Protein AF-0000000086216381 (afdb_homodimer)

Solvent-accessible surface area (backbone atoms only — not comparable to full-atom values): 19921 Å² total; per-residue (Å²): 121,77,44,36,41,46,18,75,50,67,42,48,80,52,69,91,54,79,61,77,46,72,46,73,29,28,31,73,38,23,35,72,39,69,26,26,41,22,46,74,34,26,3,25,82,92,46,45,8,52,38,66,24,56,40,85,30,84,91,30,64,33,63,34,27,31,35,32,26,59,55,64,70,50,40,54,51,37,52,56,51,46,55,63,74,47,56,78,33,66,36,79,48,66,40,50,34,29,73,49,92,84,53,91,62,61,76,43,73,61,28,34,32,76,26,42,47,86,49,49,90,72,14,76,45,45,66,48,90,70,52,59,67,56,51,16,55,40,22,62,68,15,44,25,85,73,34,50,14,44,56,56,53,52,49,46,49,46,52,35,48,65,73,72,43,88,52,65,67,56,50,52,27,50,53,48,26,51,53,54,54,56,53,50,56,54,70,70,98,122,75,42,34,41,47,18,75,50,68,43,47,79,51,69,90,55,78,61,78,46,72,46,72,28,28,33,73,37,24,35,72,40,69,27,26,40,21,46,75,34,27,3,26,82,92,45,47,10,53,38,66,24,55,40,85,29,84,91,31,63,33,64,34,28,31,35,31,26,59,54,66,70,50,40,52,52,38,52,58,50,45,55,64,74,47,56,79,34,66,36,78,46,67,40,49,32,28,75,48,92,84,55,89,62,61,76,44,73,62,28,34,35,76,27,41,46,86,50,48,89,73,14,76,44,46,66,46,89,70,52,60,66,58,50,15,54,40,21,62,70,15,43,25,85,73,33,50,14,44,56,56,54,52,50,48,47,47,52,35,48,65,72,72,43,87,52,65,67,56,51,52,27,51,54,48,26,53,51,52,53,54,52,51,57,55,71,71,97

Nearest PDB structures (foldseek):
  6ky1-assembly1_A  TM=9.152E-01  e=3.692E-24  Homo sapiens
  6ky1-assembly2_B  TM=9.125E-01  e=3.533E-23  Homo sapiens
  6ky0-assembly2_B  TM=9.134E-01  e=4.082E-22  Homo sapiens
  6ky0-assembly3_C  TM=9.250E-01  e=1.087E-19  Homo sapiens
  6ky1-assembly3_C  TM=9.253E-01  e=1.232E-19  Homo sapiens

pLDDT: mean 95.31, std 8.11, range [32.53, 98.88]

Secondary structure (DSSP, 8-state):
--EEEEESSGGGT---S--SEEEEEEEEEEEEEEEEEESSSSS-SSS-EEEEEEEEEEEEEEEEEEEEE-SHHHHHHHHHHHHHHTTT--EEEEEEEBSSTT-SS-SEEEEEEEE--S-TTT-TTB-----HHHHHHHHHH-EETTEEHHHHHHHHHHHHHHTT---HHHHHHHHHHHHHHHHHHHHH-/--EEEEESSGGGT---S--SEEEEEEEEEEEEEEEEEESSSSS-SSS-EEEEEEEEEEEEEEEEEEEEE-SHHHHHHHHHHHHHHTTT--EEEEEEEBSSTT-SS-SEEEEEEEE--S-TTT-TTB-----HHHHHHHHHH-EETTEEHHHHHHHHHHHHHHTT---HHHHHHHHHHHHHHHHHHHHH-

InterPro domains:
  IPR006840 Glutathione-specific gamma-glutamylcyclotransferase [PF04752] (3-179)
  IPR006840 Glutathione-specific gamma-glutamylcyclotransferase [PTHR12192] (1-185)
  IPR013024 Gamma-glutamyl cyclotransferase-like [cd06661] (5-116)
  IPR036568 Gamma-glutamyl cyclotransferase-like superfamily [SSF110857] (1-90)

Organism: Solanum pennellii (NCBI:txid28526)

Foldseek 3Di:
DKAKAWDQFPCQPCLPADFDDKDKFKFAQKAKAQQFWACAAQANPVQTATTIFIDGHHPDIGIGMMTIHDDPVRVVVSVVVCCVVLVLFQDKDWTFTDHDPPDPHGPDGGHIYTGRDPPCVRRVRGRDDDDLLVNLVSQLPGGHPNGGSLVRLVVSCVSCVVVPHDRPNSVSSNVNNVVVVVVVVVVVD/DKAKAWDQFPCQPCLPADFDDKDKFKFAQKAKAQQFWACAAQANPVQTATTIFIDGHHPDIGIGMMTIHDDPVRVVVSVVVCCVVLVLFQDKDWTFTDHDPPDPHGPDGGHIYTGRDCPCVRRVRGRDDDDLLVNLVSQLPGGHPNGGSLVRLVVSCVSCVVVPHDRPSSVSSNVNNVVVVVVVVVVVD

Radius of gyration: 21.78 Å; Cα contacts (8 Å, |Δi|>4): 788; chains: 2; bounding box: 55×61×59 Å

Structure (mmCIF, N/CA/C/O backbone):
data_AF-0000000086216381-model_v1
#
loop_
_entity.id
_entity.type
_entity.pdbx_description
1 polymer 'Gamma-glutamylcyclotransferase 2-3 isoform X1'
#
loop_
_atom_site.group_PDB
_atom_site.id
_atom_site.type_symbol
_atom_site.label_atom_id
_atom_site.label_alt_id
_atom_site.label_comp_id
_atom_site.label_asym_id
_atom_site.label_entity_id
_atom_site.label_seq_id
_atom_site.pdbx_PDB_ins_code
_atom_site.Cartn_x
_atom_site.Cartn_y
_atom_site.Cartn_z
_atom_site.occupancy
_atom_site.B_iso_or_equiv
_atom_site.auth_seq_id
_atom_site.auth_comp_id
_atom_site.auth_asym_id
_atom_site.auth_atom_id
_atom_site.pdbx_PDB_model_num
ATOM 1 N N . MET A 1 1 ? -25.578 13.953 9.375 1 86.81 1 MET A N 1
ATOM 2 C CA . MET A 1 1 ? -24.703 14.516 8.344 1 86.81 1 MET A CA 1
ATOM 3 C C . MET A 1 1 ? -23.516 13.594 8.07 1 86.81 1 MET A C 1
ATOM 5 O O . MET A 1 1 ? -23.062 12.875 8.969 1 86.81 1 MET A O 1
ATOM 9 N N . VAL A 1 2 ? -23.078 13.445 6.836 1 96.06 2 VAL A N 1
ATOM 10 C CA . VAL A 1 2 ? -21.969 12.57 6.453 1 96.06 2 VAL A CA 1
ATOM 11 C C . VAL A 1 2 ? -20.641 13.258 6.762 1 96.06 2 VAL A C 1
ATOM 13 O O . VAL A 1 2 ? -20.484 14.453 6.512 1 96.06 2 VAL A O 1
ATOM 16 N N . MET A 1 3 ? -19.828 12.562 7.418 1 98.19 3 MET A N 1
ATOM 17 C CA . MET A 1 3 ? -18.5 13.086 7.719 1 98.19 3 MET A CA 1
ATOM 18 C C . MET A 1 3 ? -17.453 12.453 6.816 1 98.19 3 MET A C 1
ATOM 20 O O . MET A 1 3 ? -17.5 11.25 6.535 1 98.19 3 MET A O 1
ATOM 24 N N . TRP A 1 4 ? -16.562 13.242 6.328 1 98.69 4 TRP A N 1
ATOM 25 C CA . TRP A 1 4 ? -15.406 12.781 5.562 1 98.69 4 TRP A CA 1
ATOM 26 C C . TRP A 1 4 ? -14.102 13.203 6.234 1 98.69 4 TRP A C 1
ATOM 28 O O . TRP A 1 4 ? -13.992 14.32 6.73 1 98.69 4 TRP A O 1
ATOM 38 N N . VAL A 1 5 ? -13.164 12.305 6.305 1 98.75 5 VAL A N 1
ATOM 39 C CA . VAL A 1 5 ? -11.836 12.578 6.855 1 98.75 5 VAL A CA 1
ATOM 40 C C . VAL A 1 5 ? -10.773 12.336 5.793 1 98.75 5 VAL A C 1
ATOM 42 O O . VAL A 1 5 ? -10.75 11.273 5.16 1 98.75 5 VAL A O 1
ATOM 45 N N . PHE A 1 6 ? -9.938 13.297 5.578 1 98.81 6 PHE A N 1
ATOM 46 C CA . PHE A 1 6 ? -8.883 13.203 4.57 1 98.81 6 PHE A CA 1
ATOM 47 C C . PHE A 1 6 ? -7.551 12.836 5.215 1 98.81 6 PHE A C 1
ATOM 49 O O . PHE A 1 6 ? -7.113 13.484 6.164 1 98.81 6 PHE A O 1
ATOM 56 N N . GLY A 1 7 ? -6.914 11.805 4.719 1 98.44 7 GLY A N 1
ATOM 57 C CA . GLY A 1 7 ? -5.578 11.391 5.117 1 98.44 7 GLY A CA 1
ATOM 58 C C . GLY A 1 7 ? -4.531 11.641 4.047 1 98.44 7 GLY A C 1
ATOM 59 O O . GLY A 1 7 ? -4.727 11.281 2.885 1 98.44 7 GLY A O 1
ATOM 60 N N . TYR A 1 8 ? -3.418 12.289 4.453 1 98.69 8 TYR A N 1
ATOM 61 C CA . TYR A 1 8 ? -2.328 12.578 3.527 1 98.69 8 TYR A CA 1
ATOM 62 C C . TYR A 1 8 ? -1.02 11.969 4.016 1 98.69 8 TYR A C 1
ATOM 64 O O . TYR A 1 8 ? 0.01 12.078 3.346 1 98.69 8 TYR A O 1
ATOM 72 N N . GLY A 1 9 ? -0.99 11.359 5.145 1 97.69 9 GLY A N 1
ATOM 73 C CA . GLY A 1 9 ? 0.077 10.547 5.703 1 97.69 9 GLY A CA 1
ATOM 74 C C . GLY A 1 9 ? -0.336 9.109 5.949 1 97.69 9 GLY A C 1
ATOM 75 O O . GLY A 1 9 ? -0.838 8.438 5.043 1 97.69 9 GLY A O 1
ATOM 76 N N . SER A 1 10 ? -0.167 8.648 7.258 1 96.44 10 SER A N 1
ATOM 77 C CA . SER A 1 10 ? -0.427 7.242 7.531 1 96.44 10 SER A CA 1
ATOM 78 C C . SER A 1 10 ? -1.908 6.91 7.375 1 96.44 10 SER A C 1
ATOM 80 O O . SER A 1 10 ? -2.27 5.766 7.105 1 96.44 10 SER A O 1
ATOM 82 N N . LEU A 1 11 ? -2.766 7.891 7.52 1 97.44 11 LEU A N 1
ATOM 83 C CA . LEU A 1 11 ? -4.195 7.652 7.352 1 97.44 11 LEU A CA 1
ATOM 84 C C . LEU A 1 11 ? -4.496 7.105 5.961 1 97.44 11 LEU A C 1
ATOM 86 O O . LEU A 1 11 ? -5.57 6.547 5.727 1 97.44 11 LEU A O 1
ATOM 90 N N . ILE A 1 12 ? -3.609 7.266 5.027 1 97.38 12 ILE A N 1
ATOM 91 C CA . ILE A 1 12 ? -3.824 6.762 3.676 1 97.38 12 ILE A CA 1
ATOM 92 C C . ILE A 1 12 ? -3.967 5.238 3.711 1 97.38 12 ILE A C 1
ATOM 94 O O . ILE A 1 12 ? -4.793 4.672 2.994 1 97.38 12 ILE A O 1
ATOM 98 N N . TRP A 1 13 ? -3.225 4.559 4.578 1 93.94 13 TRP A N 1
ATOM 99 C CA . TRP A 1 13 ? -3.258 3.102 4.551 1 93.94 13 TRP A CA 1
ATOM 100 C C . TRP A 1 13 ? -3.707 2.539 5.895 1 93.94 13 TRP A C 1
ATOM 102 O O . TRP A 1 13 ? -3.961 1.34 6.02 1 93.94 13 TRP A O 1
ATOM 112 N N . LYS A 1 14 ? -3.762 3.422 6.852 1 92.94 14 LYS A N 1
ATOM 113 C CA . LYS A 1 14 ? -4.133 3.006 8.203 1 92.94 14 LYS A CA 1
ATOM 114 C C . LYS A 1 14 ? -5.113 3.99 8.828 1 92.94 14 LYS A C 1
ATOM 116 O O . LYS A 1 14 ? -4.75 4.734 9.742 1 92.94 14 LYS A O 1
ATOM 121 N N . PRO A 1 15 ? -6.348 3.896 8.469 1 94.75 15 PRO A N 1
ATOM 122 C CA . PRO A 1 15 ? -7.309 4.832 9.055 1 94.75 15 PRO A CA 1
ATOM 123 C C . PRO A 1 15 ? -7.531 4.594 10.547 1 94.75 15 PRO A C 1
ATOM 125 O O . PRO A 1 15 ? -7.473 5.535 11.336 1 94.75 15 PRO A O 1
ATOM 128 N N . GLY A 1 16 ? -7.723 3.275 10.953 1 93.38 16 GLY A N 1
ATOM 129 C CA . GLY A 1 16 ? -7.852 2.938 12.367 1 93.38 16 GLY A CA 1
ATOM 130 C C . GLY A 1 16 ? -9.258 3.135 12.906 1 93.38 16 GLY A C 1
ATOM 131 O O . GLY A 1 16 ? -9.477 3.061 14.109 1 93.38 16 GLY A O 1
ATOM 132 N N . PHE A 1 17 ? -10.227 3.58 12.102 1 96.38 17 PHE A N 1
ATOM 133 C CA . PHE A 1 17 ? -11.633 3.73 12.461 1 96.38 17 PHE A CA 1
ATOM 134 C C . PHE A 1 17 ? -12.531 3.137 11.383 1 96.38 17 PHE A C 1
ATOM 136 O O . PHE A 1 17 ? -12.102 2.939 10.242 1 96.38 17 PHE A O 1
ATOM 143 N N . ASN A 1 18 ? -13.75 2.844 11.797 1 95.12 18 ASN A N 1
ATOM 144 C CA . ASN A 1 18 ? -14.711 2.307 10.844 1 95.12 18 ASN A CA 1
ATOM 145 C C . ASN A 1 18 ? -15.164 3.371 9.844 1 95.12 18 ASN A C 1
ATOM 147 O O . ASN A 1 18 ? -15.375 4.527 10.219 1 95.12 18 ASN A O 1
ATOM 151 N N . TYR A 1 19 ? -15.312 2.98 8.617 1 96.69 19 TYR A N 1
ATOM 152 C CA . TYR A 1 19 ? -15.812 3.869 7.574 1 96.69 19 TYR A CA 1
ATOM 153 C C . TYR A 1 19 ? -16.703 3.115 6.594 1 96.69 19 TYR A C 1
ATOM 155 O O . TYR A 1 19 ? -16.656 1.885 6.52 1 96.69 19 TYR A O 1
ATOM 163 N N . ASP A 1 20 ? -17.484 3.865 5.891 1 96.38 20 ASP A N 1
ATOM 164 C CA . ASP A 1 20 ? -18.469 3.26 4.996 1 96.38 20 ASP A CA 1
ATOM 165 C C . ASP A 1 20 ? -17.938 3.199 3.562 1 96.38 20 ASP A C 1
ATOM 167 O O . ASP A 1 20 ? -18.359 2.342 2.781 1 96.38 20 ASP A O 1
ATOM 171 N N . ASP A 1 21 ? -17.156 4.16 3.223 1 94.75 21 ASP A N 1
ATOM 172 C CA . ASP A 1 21 ? -16.578 4.289 1.884 1 94.75 21 ASP A CA 1
ATOM 173 C C . ASP A 1 21 ? -15.273 5.07 1.913 1 94.75 21 ASP A C 1
ATOM 175 O O . ASP A 1 21 ? -14.914 5.656 2.938 1 94.75 21 ASP A O 1
ATOM 179 N N . ARG A 1 22 ? -14.539 4.973 0.896 1 95.19 22 ARG A N 1
ATOM 180 C CA . ARG A 1 22 ? -13.312 5.75 0.754 1 95.19 22 ARG A CA 1
ATOM 181 C C . ARG A 1 22 ? -13.148 6.262 -0.674 1 95.19 22 ARG A C 1
ATOM 183 O O . ARG A 1 22 ? -13.727 5.699 -1.607 1 95.19 22 ARG A O 1
ATOM 190 N N . LEU A 1 23 ? -12.492 7.305 -0.828 1 94.75 23 LEU A N 1
ATOM 191 C CA . LEU A 1 23 ? -12.305 7.961 -2.117 1 94.75 23 LEU A CA 1
ATOM 192 C C . LEU A 1 23 ? -10.891 8.516 -2.242 1 94.75 23 LEU A C 1
ATOM 194 O O . LEU A 1 23 ? -10.492 9.391 -1.475 1 94.75 23 LEU A O 1
ATOM 198 N N . PHE A 1 24 ? -10.102 7.891 -3.215 1 94.56 24 PHE A N 1
ATOM 199 C CA . PHE A 1 24 ? -8.781 8.445 -3.51 1 94.56 24 PHE A CA 1
ATOM 200 C C . PHE A 1 24 ? -8.906 9.742 -4.301 1 94.56 24 PHE A C 1
ATOM 202 O O . PHE A 1 24 ? -9.656 9.812 -5.273 1 94.56 24 PHE A O 1
ATOM 209 N N . GLY A 1 25 ? -8.273 10.773 -3.867 1 96.62 25 GLY A N 1
ATOM 210 C CA . GLY A 1 25 ? -8.336 12.094 -4.477 1 96.62 25 GLY A CA 1
ATOM 211 C C . GLY A 1 25 ? -7.281 13.039 -3.941 1 96.62 25 GLY A C 1
ATOM 212 O O . GLY A 1 25 ? -6.262 12.609 -3.395 1 96.62 25 GLY A O 1
ATOM 213 N N . PHE A 1 26 ? -7.5 14.352 -4.305 1 97.94 26 PHE A N 1
ATOM 214 C CA . PHE A 1 26 ? -6.504 15.328 -3.877 1 97.94 26 PHE A CA 1
ATOM 215 C C . PHE A 1 26 ? -7.176 16.625 -3.426 1 97.94 26 PHE A C 1
ATOM 217 O O . PHE A 1 26 ? -8.328 16.875 -3.762 1 97.94 26 PHE A O 1
ATOM 224 N N . ILE A 1 27 ? -6.512 17.344 -2.582 1 98.19 27 ILE A N 1
ATOM 225 C CA . ILE A 1 27 ? -6.918 18.688 -2.172 1 98.19 27 ILE A CA 1
ATOM 226 C C . ILE A 1 27 ? -6.027 19.719 -2.852 1 98.19 27 ILE A C 1
ATOM 228 O O . ILE A 1 27 ? -4.875 19.438 -3.182 1 98.19 27 ILE A O 1
ATOM 232 N N . LYS A 1 28 ? -6.539 20.891 -3.049 1 97 28 LYS A N 1
ATOM 233 C CA . LYS A 1 28 ? -5.816 21.938 -3.768 1 97 28 LYS A CA 1
ATOM 234 C C . LYS A 1 28 ? -5.223 22.953 -2.803 1 97 28 LYS A C 1
ATOM 236 O O . LYS A 1 28 ? -5.754 23.172 -1.71 1 97 28 LYS A O 1
ATOM 241 N N . GLY A 1 29 ? -4.117 23.531 -3.25 1 96.5 29 GLY A N 1
ATOM 242 C CA . GLY A 1 29 ? -3.539 24.656 -2.527 1 96.5 29 GLY A CA 1
ATOM 243 C C . GLY A 1 29 ? -2.67 24.234 -1.359 1 96.5 29 GLY A C 1
ATOM 244 O O . GLY A 1 29 ? -2.312 25.047 -0.513 1 96.5 29 GLY A O 1
ATOM 245 N N . TYR A 1 30 ? -2.371 22.922 -1.232 1 97.81 30 TYR A N 1
ATOM 246 C CA . TYR A 1 30 ? -1.512 22.406 -0.178 1 97.81 30 TYR A CA 1
ATOM 247 C C . TYR A 1 30 ? -0.433 21.5 -0.756 1 97.81 30 TYR A C 1
ATOM 249 O O . TYR A 1 30 ? -0.655 20.812 -1.763 1 97.81 30 TYR A O 1
ATOM 257 N N . ARG A 1 31 ? 0.663 21.484 -0.15 1 98.06 31 ARG A N 1
ATOM 258 C CA . ARG A 1 31 ? 1.664 20.469 -0.436 1 98.06 31 ARG A CA 1
ATOM 259 C C . ARG A 1 31 ? 2.043 19.703 0.829 1 98.06 31 ARG A C 1
ATOM 261 O O . ARG A 1 31 ? 2.049 20.266 1.924 1 98.06 31 ARG A O 1
ATOM 268 N N . ARG A 1 32 ? 2.34 18.453 0.672 1 98.69 32 ARG A N 1
ATOM 269 C CA . ARG A 1 32 ? 2.799 17.562 1.731 1 98.69 32 ARG A CA 1
ATOM 270 C C . ARG A 1 32 ? 4.285 17.766 2.006 1 98.69 32 ARG A C 1
ATOM 272 O O . ARG A 1 32 ? 5.102 17.75 1.081 1 98.69 32 ARG A O 1
ATOM 279 N N . VAL A 1 33 ? 4.633 17.984 3.295 1 98.81 33 VAL A N 1
ATOM 280 C CA . V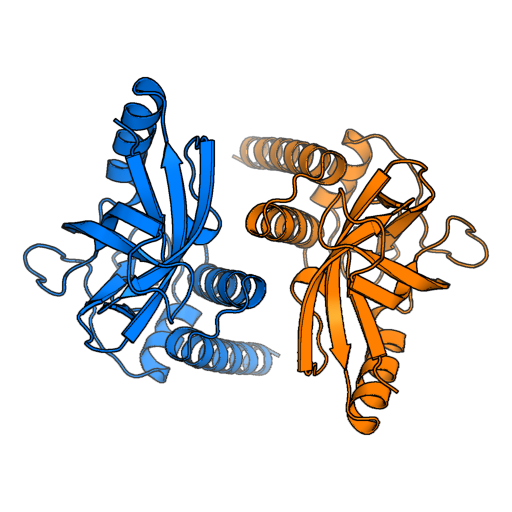AL A 1 33 ? 6.039 18.188 3.633 1 98.81 33 VAL A CA 1
ATOM 281 C C . VAL A 1 33 ? 6.379 17.438 4.918 1 98.81 33 VAL A C 1
ATOM 283 O O . VAL A 1 33 ? 5.559 17.359 5.836 1 98.81 33 VAL A O 1
ATOM 286 N N . PHE A 1 34 ? 7.582 16.891 5.016 1 98.88 34 PHE A N 1
ATOM 287 C CA . PHE A 1 34 ? 8.07 16.203 6.203 1 98.88 34 PHE A CA 1
ATOM 288 C C . PHE A 1 34 ? 8.609 17.203 7.227 1 98.88 34 PHE A C 1
ATOM 290 O O . PHE A 1 34 ? 9.719 17.047 7.734 1 98.88 34 PHE A O 1
ATOM 297 N N . TYR A 1 35 ? 7.797 18.125 7.617 1 98.81 35 TYR A N 1
ATOM 298 C CA . TYR A 1 35 ? 8.234 19.203 8.5 1 98.81 35 TYR A CA 1
ATOM 299 C C . TYR A 1 35 ? 7.719 18.984 9.922 1 98.81 35 TYR A C 1
ATOM 301 O O . TYR A 1 35 ? 8.07 19.719 10.836 1 98.81 35 TYR A O 1
ATOM 309 N N . GLN A 1 36 ? 6.875 17.984 10.109 1 98.69 36 GLN A N 1
ATOM 310 C CA . GLN A 1 36 ? 6.293 17.688 11.414 1 98.69 36 GLN A CA 1
ATOM 311 C C . GLN A 1 36 ? 7.16 16.719 12.203 1 98.69 36 GLN A C 1
ATOM 313 O O . GLN A 1 36 ? 7.496 15.641 11.703 1 98.69 36 GLN A O 1
ATOM 318 N N . GLY A 1 37 ? 7.527 17.125 13.375 1 98.56 37 GLY A N 1
ATOM 319 C CA . GLY A 1 37 ? 8.25 16.219 14.258 1 98.56 37 GLY A CA 1
ATOM 320 C C . GLY A 1 37 ? 7.359 15.156 14.883 1 98.56 37 GLY A C 1
ATOM 321 O O . GLY A 1 37 ? 6.188 15.406 15.164 1 98.56 37 GLY A O 1
ATOM 322 N N . SER A 1 38 ? 7.875 13.969 15.047 1 97.81 38 SER A N 1
ATOM 323 C CA . SER A 1 38 ? 7.223 12.875 15.758 1 97.81 38 SER A CA 1
ATOM 324 C C . SER A 1 38 ? 7.996 12.492 17.016 1 97.81 38 SER A C 1
ATOM 326 O O . SER A 1 38 ? 9.125 11.992 16.922 1 97.81 38 SER A O 1
ATOM 328 N N . THR A 1 39 ? 7.418 12.672 18.172 1 97.75 39 THR A N 1
ATOM 329 C CA . THR A 1 39 ? 8.117 12.43 19.422 1 97.75 39 THR A CA 1
ATOM 330 C C . THR A 1 39 ? 7.5 11.258 20.172 1 97.75 39 THR A C 1
ATOM 332 O O . THR A 1 39 ? 8.047 10.805 21.188 1 97.75 39 THR A O 1
ATOM 335 N N . ASP A 1 40 ? 6.414 10.758 19.656 1 95.38 40 ASP A N 1
ATOM 336 C CA . ASP A 1 40 ? 5.727 9.711 20.391 1 95.38 40 ASP A CA 1
ATOM 337 C C . ASP A 1 40 ? 5.375 8.531 19.484 1 95.38 40 ASP A C 1
ATOM 339 O O . ASP A 1 40 ? 4.73 7.574 19.922 1 95.38 40 ASP A O 1
ATOM 343 N N . HIS A 1 41 ? 5.781 8.523 18.188 1 94.75 41 HIS A N 1
ATOM 344 C CA . HIS A 1 41 ? 5.527 7.426 17.266 1 94.75 41 HIS A CA 1
ATOM 345 C C . HIS A 1 41 ? 6.801 7.004 16.547 1 94.75 41 HIS A C 1
ATOM 347 O O . HIS A 1 41 ? 7.371 5.953 16.844 1 94.75 41 HIS A O 1
ATOM 353 N N . ARG A 1 42 ? 7.266 7.91 15.734 1 97.44 42 ARG A N 1
ATOM 354 C CA . ARG A 1 42 ? 8.367 7.551 14.852 1 97.44 42 ARG A CA 1
ATOM 355 C C . ARG A 1 42 ? 9.68 8.156 15.352 1 97.44 42 ARG A C 1
ATOM 357 O O . ARG A 1 42 ? 10.688 8.125 14.641 1 97.44 42 ARG A O 1
ATOM 364 N N . GLY A 1 43 ? 9.648 8.711 16.5 1 98.12 43 GLY A N 1
ATOM 365 C CA . GLY A 1 43 ? 10.773 9.273 17.234 1 98.12 43 GLY A CA 1
ATOM 366 C C . GLY A 1 43 ? 10.508 9.43 18.719 1 98.12 43 GLY A C 1
ATOM 367 O O . GLY A 1 43 ? 9.555 8.852 19.234 1 98.12 43 GLY A O 1
ATOM 368 N N . THR A 1 44 ? 11.453 10.062 19.344 1 98.12 44 THR A N 1
ATOM 369 C CA . THR A 1 44 ? 11.367 10.375 20.766 1 98.12 44 THR A CA 1
ATOM 370 C C . THR A 1 44 ? 11.578 11.867 21 1 98.12 44 THR A C 1
ATOM 372 O O . THR A 1 44 ? 12 12.594 20.094 1 98.12 44 THR A O 1
ATOM 375 N N . PRO A 1 45 ? 11.164 1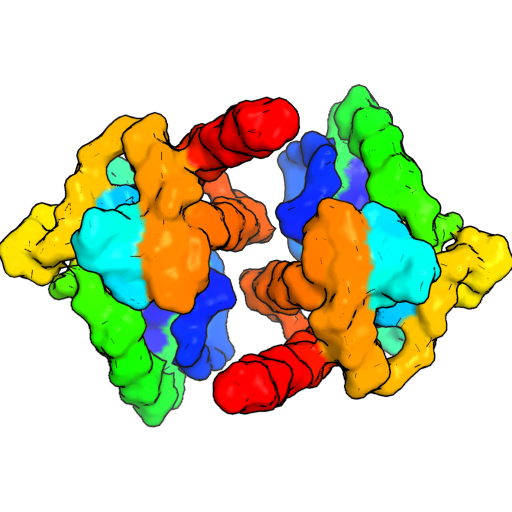2.289 22.25 1 97.19 45 PRO A N 1
ATOM 376 C CA . PRO A 1 45 ? 11.453 13.688 22.547 1 97.19 45 PRO A CA 1
ATOM 377 C C . PRO A 1 45 ? 12.938 14.031 22.375 1 97.19 45 PRO A C 1
ATOM 379 O O . PRO A 1 45 ? 13.273 15.117 21.906 1 97.19 45 PRO A O 1
ATOM 382 N N . GLU A 1 46 ? 13.852 13.125 22.656 1 97.69 46 GLU A N 1
ATOM 383 C CA . GLU A 1 46 ? 15.289 13.359 22.562 1 97.69 46 GLU A CA 1
ATOM 384 C C . GLU A 1 46 ? 15.773 13.32 21.125 1 97.69 46 GLU A C 1
ATOM 386 O O . GLU A 1 46 ? 16.734 14 20.766 1 97.69 46 GLU A O 1
ATOM 391 N N . PHE A 1 47 ? 15.109 12.539 20.344 1 98.31 47 PHE A N 1
ATOM 392 C CA . PHE A 1 47 ? 15.461 12.406 18.922 1 98.31 47 PHE A CA 1
ATOM 393 C C . PHE A 1 47 ? 14.203 12.227 18.078 1 98.31 47 PHE A C 1
ATOM 395 O O . PHE A 1 47 ? 13.906 11.117 17.641 1 98.31 47 PHE A O 1
ATOM 402 N N . PRO A 1 48 ? 13.578 13.312 17.797 1 98.62 48 PRO A N 1
ATOM 403 C CA . PRO A 1 48 ? 12.305 13.25 17.062 1 98.62 48 PRO A CA 1
ATOM 404 C C . PRO A 1 48 ? 12.461 12.695 15.648 1 98.62 48 PRO A C 1
ATOM 406 O O . PRO A 1 48 ? 13.484 12.93 15 1 98.62 48 PRO A O 1
ATOM 409 N N . GLY A 1 49 ? 11.555 11.906 15.242 1 98.75 49 GLY A N 1
ATOM 410 C CA . GLY A 1 49 ? 11.422 11.602 13.828 1 98.75 49 GLY A CA 1
ATOM 411 C C . GLY A 1 49 ? 10.75 12.711 13.039 1 98.75 49 GLY A C 1
ATOM 412 O O . GLY A 1 49 ? 10.508 13.797 13.57 1 98.75 49 GLY A O 1
ATOM 413 N N . ARG A 1 50 ? 10.508 12.422 11.805 1 98.81 50 ARG A N 1
ATOM 414 C CA . ARG A 1 50 ? 9.75 13.352 10.969 1 98.81 50 ARG A CA 1
ATOM 415 C C . ARG A 1 50 ? 8.594 12.641 10.273 1 98.81 50 ARG A C 1
ATOM 417 O O . ARG A 1 50 ? 8.766 11.547 9.727 1 98.81 50 ARG A O 1
ATOM 424 N N . THR A 1 51 ? 7.457 13.266 10.328 1 98.69 51 THR A N 1
ATOM 425 C CA . THR A 1 51 ? 6.27 12.867 9.578 1 98.69 51 THR A CA 1
ATOM 426 C C . THR A 1 51 ? 5.754 14.031 8.734 1 98.69 51 THR A C 1
ATOM 428 O O . THR A 1 51 ? 6.391 15.078 8.656 1 98.69 51 THR A O 1
ATOM 431 N N . VAL A 1 52 ? 4.609 13.812 8.117 1 98.81 52 VAL A N 1
ATOM 432 C CA . VAL A 1 52 ? 4.207 14.812 7.129 1 98.81 52 VAL A CA 1
ATOM 433 C C . VAL A 1 52 ? 3.148 15.734 7.727 1 98.81 52 VAL A C 1
ATOM 435 O O . VAL A 1 52 ? 2.426 15.344 8.648 1 98.81 52 VAL A O 1
ATOM 438 N N . THR A 1 53 ? 3.146 16.922 7.285 1 98.81 53 THR A N 1
ATOM 439 C CA . THR A 1 53 ? 2.086 17.922 7.445 1 98.81 53 THR A CA 1
ATOM 440 C C . THR A 1 53 ? 1.83 18.656 6.129 1 98.81 53 THR A C 1
ATOM 442 O O . THR A 1 53 ? 2.396 18.297 5.094 1 98.81 53 THR A O 1
ATOM 445 N N . LEU A 1 54 ? 0.899 19.594 6.152 1 98.69 54 LEU A N 1
ATOM 446 C CA . LEU A 1 54 ? 0.538 20.328 4.949 1 98.69 54 LEU A CA 1
ATOM 447 C C . LEU A 1 54 ? 0.989 21.781 5.051 1 98.69 54 LEU A C 1
ATOM 449 O O . LEU A 1 54 ? 0.893 22.406 6.117 1 98.69 54 LEU A O 1
ATOM 453 N N . GLU A 1 55 ? 1.474 22.281 4.027 1 97.75 55 GLU A N 1
ATOM 454 C CA . GLU A 1 55 ? 1.782 23.703 3.887 1 97.75 55 GLU A CA 1
ATOM 455 C C . GLU A 1 55 ? 1 24.328 2.734 1 97.75 55 GLU A C 1
ATOM 457 O O . GLU A 1 55 ? 0.902 23.734 1.655 1 97.75 55 GLU A O 1
ATOM 462 N N . PRO A 1 56 ? 0.451 25.547 3.018 1 97 56 PRO A N 1
ATOM 463 C CA . PRO A 1 56 ? -0.188 26.219 1.886 1 97 56 PRO A CA 1
ATOM 464 C C . PRO A 1 56 ? 0.757 26.422 0.703 1 97 56 PRO A C 1
ATOM 466 O O . PRO A 1 56 ? 1.901 26.844 0.886 1 97 56 PRO A O 1
ATOM 469 N N . ALA A 1 57 ? 0.334 26 -0.405 1 97.06 57 ALA A N 1
ATOM 470 C CA . ALA A 1 57 ? 1.104 26.125 -1.641 1 97.06 57 ALA A CA 1
ATOM 471 C C . ALA A 1 57 ? 0.183 26.25 -2.85 1 97.06 57 ALA A C 1
ATOM 473 O O . ALA A 1 57 ? -0.355 25.266 -3.346 1 97.06 57 ALA A O 1
ATOM 474 N N . GLU A 1 58 ? 0.133 27.469 -3.346 1 95.62 58 GLU A N 1
ATOM 475 C CA . GLU A 1 58 ? -0.751 27.75 -4.473 1 95.62 58 GLU A CA 1
ATOM 476 C C . GLU A 1 58 ? -0.366 26.922 -5.695 1 95.62 58 GLU A C 1
ATOM 478 O O . GLU A 1 58 ? 0.816 26.812 -6.027 1 95.62 58 GLU A O 1
ATOM 483 N N . GLY A 1 59 ? -1.341 26.328 -6.344 1 94.25 59 GLY A N 1
ATOM 484 C CA . GLY A 1 59 ? -1.109 25.578 -7.566 1 94.25 59 GLY A CA 1
ATOM 485 C C . GLY A 1 59 ? -0.714 24.125 -7.309 1 94.25 59 GLY A C 1
ATOM 486 O O . GLY A 1 59 ? -0.668 23.312 -8.234 1 94.25 59 GLY A O 1
ATOM 487 N N . GLU A 1 60 ? -0.454 23.828 -6.039 1 95.56 60 GLU A N 1
ATOM 488 C CA . GLU A 1 60 ? -0.065 22.453 -5.684 1 95.56 60 GLU A CA 1
ATOM 489 C C . GLU A 1 60 ? -1.272 21.641 -5.25 1 95.56 60 GLU A C 1
ATOM 491 O O . GLU A 1 60 ? -2.27 22.188 -4.777 1 95.56 60 GLU A O 1
ATOM 496 N N . ASN A 1 61 ? -1.184 20.359 -5.547 1 96.06 61 ASN A N 1
ATOM 497 C CA . ASN A 1 61 ? -2.178 19.391 -5.102 1 96.06 61 ASN A CA 1
ATOM 498 C C . ASN A 1 61 ? -1.565 18.344 -4.16 1 96.06 61 ASN A C 1
ATOM 500 O O . ASN A 1 61 ? -0.421 17.938 -4.352 1 96.06 61 ASN A O 1
ATOM 504 N N . CYS A 1 62 ? -2.303 18.016 -3.189 1 97.81 62 CYS A N 1
ATOM 505 C CA . CYS A 1 62 ? -1.886 16.938 -2.293 1 97.81 62 CYS A CA 1
ATOM 506 C C . CYS A 1 62 ? -2.842 15.75 -2.379 1 97.81 62 CYS A C 1
ATOM 508 O O . CYS A 1 62 ? -3.99 15.844 -1.943 1 97.81 62 CYS A O 1
ATOM 510 N N . TRP A 1 63 ? -2.324 14.648 -2.922 1 97.25 63 TRP A N 1
ATOM 511 C CA . TRP A 1 63 ? -3.111 13.43 -3.074 1 97.25 63 TRP A CA 1
ATOM 512 C C . TRP A 1 63 ? -3.178 12.664 -1.759 1 97.25 63 TRP A C 1
ATOM 514 O O . TRP A 1 63 ? -2.219 12.664 -0.983 1 97.25 63 TRP A O 1
ATOM 524 N N . GLY A 1 64 ? -4.293 12.039 -1.543 1 97.88 64 GLY A N 1
ATOM 525 C CA . GLY A 1 64 ? -4.531 11.242 -0.353 1 97.88 64 GLY A CA 1
ATOM 526 C C . GLY A 1 64 ? -5.828 10.453 -0.413 1 97.88 64 GLY A C 1
ATOM 527 O O . GLY A 1 64 ? -6.332 10.156 -1.499 1 97.88 64 GLY A O 1
ATOM 528 N N . MET A 1 65 ? -6.258 9.977 0.701 1 97.75 65 MET A N 1
ATOM 529 C CA . MET A 1 65 ? -7.457 9.148 0.814 1 97.75 65 MET A CA 1
ATOM 530 C C . MET A 1 65 ? -8.492 9.82 1.711 1 97.75 65 MET A C 1
ATOM 532 O O . MET A 1 65 ? -8.164 10.32 2.787 1 97.75 65 MET A O 1
ATOM 536 N N . ALA A 1 66 ? -9.727 9.938 1.233 1 98.38 66 ALA A N 1
ATOM 537 C CA . ALA A 1 66 ? -10.836 10.406 2.059 1 98.38 66 ALA A CA 1
ATOM 538 C C . ALA A 1 66 ? -11.719 9.25 2.502 1 98.38 66 ALA A C 1
ATOM 540 O O . ALA A 1 66 ? -12.008 8.344 1.714 1 98.38 66 ALA A O 1
ATOM 541 N N . TYR A 1 67 ? -12.164 9.25 3.74 1 98.12 67 TYR A N 1
ATOM 542 C CA . TYR A 1 67 ? -13 8.195 4.312 1 98.12 67 TYR A CA 1
ATOM 543 C C . TYR A 1 67 ? -14.375 8.742 4.688 1 98.12 67 TYR A C 1
ATOM 545 O O . TYR A 1 67 ? -14.477 9.766 5.355 1 98.12 67 TYR A O 1
ATOM 553 N N . LYS A 1 68 ? -15.367 8.055 4.312 1 98.56 68 LYS A N 1
ATOM 554 C CA . LYS A 1 68 ? -16.75 8.43 4.547 1 98.56 68 LYS A CA 1
ATOM 555 C C . LYS A 1 68 ? -17.312 7.742 5.789 1 98.56 68 LYS A C 1
ATOM 557 O O . LYS A 1 68 ? -17.219 6.52 5.922 1 98.56 68 LYS A O 1
ATOM 562 N N . ILE A 1 69 ? -17.781 8.5 6.727 1 98.38 69 ILE A N 1
ATOM 563 C CA . ILE A 1 69 ? -18.422 7.961 7.918 1 98.38 69 ILE A CA 1
ATOM 564 C C . ILE A 1 69 ? -19.859 8.5 8.016 1 98.38 69 ILE A C 1
ATOM 566 O O . ILE A 1 69 ? -20.062 9.703 8.172 1 98.38 69 ILE A O 1
ATOM 570 N N . THR A 1 70 ? -20.828 7.645 7.992 1 97.81 70 THR A N 1
ATOM 571 C CA . THR A 1 70 ? -22.219 8.07 7.879 1 97.81 70 THR A CA 1
ATOM 572 C C . THR A 1 70 ? -22.906 8 9.234 1 97.81 70 THR A C 1
ATOM 574 O O . THR A 1 70 ? -23.594 8.953 9.641 1 97.81 70 THR A O 1
ATOM 577 N N . LYS A 1 71 ? -22.766 6.816 9.945 1 97 71 LYS A N 1
ATOM 578 C CA . LYS A 1 71 ? -23.453 6.621 11.219 1 97 71 LYS A CA 1
ATOM 579 C C . LYS A 1 71 ? -22.906 7.562 12.289 1 97 71 LYS A C 1
ATOM 581 O O . LYS A 1 71 ? -21.688 7.68 12.453 1 97 71 LYS A O 1
ATOM 586 N N . GLU A 1 72 ? -23.719 8.188 13.008 1 97 72 GLU A N 1
ATOM 587 C CA . GLU A 1 72 ? -23.344 9.156 14.039 1 97 72 GLU A CA 1
ATOM 588 C C . GLU A 1 72 ? -22.453 8.508 15.102 1 97 72 GLU A C 1
ATOM 590 O O . GLU A 1 72 ? -21.484 9.109 15.555 1 97 72 GLU A O 1
ATOM 595 N N . GLU A 1 73 ? -22.828 7.383 15.492 1 97.25 73 GLU A N 1
ATOM 596 C CA . GLU A 1 73 ? -22.047 6.676 16.5 1 97.25 73 GLU A CA 1
ATOM 597 C C . GLU A 1 73 ? -20.609 6.426 16.031 1 97.25 73 GLU A C 1
ATOM 599 O O . GLU A 1 73 ? -19.656 6.586 16.781 1 97.25 73 GLU A O 1
ATOM 604 N N . ASP A 1 74 ? -20.5 6.035 14.781 1 97.62 74 ASP A N 1
ATOM 605 C CA . ASP A 1 74 ? -19.188 5.801 14.195 1 97.62 74 ASP A CA 1
ATOM 606 C C . ASP A 1 74 ? -18.406 7.105 14.07 1 97.62 74 ASP A C 1
ATOM 608 O O . ASP A 1 74 ? -17.172 7.113 14.211 1 97.62 74 ASP A O 1
ATOM 612 N N . GLN A 1 75 ? -19.094 8.164 13.758 1 97.81 75 GLN A N 1
ATOM 613 C CA . GLN A 1 75 ? -18.453 9.469 13.688 1 97.81 75 GLN A CA 1
ATOM 614 C C . GLN A 1 75 ? -17.828 9.852 15.023 1 97.81 75 GLN A C 1
ATOM 616 O O . GLN A 1 75 ? -16.688 10.297 15.078 1 97.81 75 GLN A O 1
ATOM 621 N N . GLU A 1 76 ? -18.578 9.664 16.047 1 97.81 76 GLU A N 1
ATOM 622 C CA . GLU A 1 76 ? -18.109 10 17.391 1 97.81 76 GLU A CA 1
ATOM 623 C C . GLU A 1 76 ? -16.891 9.164 17.766 1 97.81 76 GLU A C 1
ATOM 625 O O . GLU A 1 76 ? -15.922 9.688 18.328 1 97.81 76 GLU A O 1
ATOM 630 N N . VAL A 1 77 ? -16.969 7.918 17.469 1 97.88 77 VAL A N 1
ATOM 631 C CA . VAL A 1 77 ? -15.852 7.016 17.766 1 97.88 77 VAL A CA 1
ATOM 632 C C . VAL A 1 77 ? -14.617 7.445 16.969 1 97.88 77 VAL A C 1
ATOM 634 O O . VAL A 1 77 ? -13.516 7.52 17.516 1 97.88 77 VAL A O 1
ATOM 637 N N . ALA A 1 78 ? -14.852 7.715 15.68 1 97.81 78 ALA A N 1
ATOM 638 C CA . ALA A 1 78 ? -13.75 8.125 14.812 1 97.81 78 ALA A CA 1
ATOM 639 C C . ALA A 1 78 ? -13.117 9.422 15.297 1 97.81 78 ALA A C 1
ATOM 641 O O . ALA A 1 78 ? -11.891 9.539 15.359 1 97.81 78 ALA A O 1
ATOM 642 N N . LEU A 1 79 ? -13.953 10.391 15.672 1 97.5 79 LEU A N 1
ATOM 643 C CA . LEU A 1 79 ? -13.453 11.68 16.125 1 97.5 79 LEU A CA 1
ATOM 644 C C . LEU A 1 79 ? -12.656 11.531 17.422 1 97.5 79 LEU A C 1
ATOM 646 O O . LEU A 1 79 ? -11.602 12.148 17.578 1 97.5 79 LEU A O 1
ATOM 650 N N . THR A 1 80 ? -13.117 10.711 18.344 1 97.75 80 THR A N 1
ATOM 651 C CA . THR A 1 80 ? -12.422 10.461 19.609 1 97.75 80 THR A CA 1
ATOM 652 C C . THR A 1 80 ? -11.07 9.797 19.344 1 97.75 80 THR A C 1
ATOM 654 O O . THR A 1 80 ? -10.055 10.18 19.938 1 97.75 80 THR A O 1
ATOM 657 N N . TYR A 1 81 ? -11.086 8.852 18.484 1 97.75 81 TYR A N 1
ATOM 658 C CA . TYR A 1 81 ? -9.867 8.148 18.094 1 97.75 81 TYR A CA 1
ATOM 659 C C . TYR A 1 81 ? -8.859 9.102 17.484 1 97.75 81 TYR A C 1
ATOM 661 O O . TYR A 1 81 ? -7.68 9.094 17.844 1 97.75 81 TYR A O 1
ATOM 669 N N . LEU A 1 82 ? -9.375 9.984 16.547 1 97.44 82 LEU A N 1
ATOM 670 C CA . LEU A 1 82 ? -8.508 10.891 15.805 1 97.44 82 LEU A CA 1
ATOM 671 C C . LEU A 1 82 ? -7.945 11.977 16.719 1 97.44 82 LEU A C 1
ATOM 673 O O . LEU A 1 82 ? -6.832 12.461 16.5 1 97.44 82 LEU A O 1
ATOM 677 N N . GLU A 1 83 ? -8.672 12.359 17.781 1 95.19 83 GLU A N 1
ATOM 678 C CA . GLU A 1 83 ? -8.195 13.344 18.75 1 95.19 83 GLU A CA 1
ATOM 679 C C . GLU A 1 83 ? -6.945 12.852 19.469 1 95.19 83 GLU A C 1
ATOM 681 O O . GLU A 1 83 ? -6.062 13.648 19.812 1 95.19 83 GLU A O 1
ATOM 686 N N . VAL A 1 84 ? -6.91 11.555 19.719 1 94.5 84 VAL A N 1
ATOM 687 C CA . VAL A 1 84 ? -5.762 10.969 20.391 1 94.5 84 VAL A CA 1
ATOM 688 C C . VAL A 1 84 ? -4.637 10.711 19.391 1 94.5 84 VAL A C 1
ATOM 690 O O . VAL A 1 84 ? -3.492 11.102 19.625 1 94.5 84 VAL A O 1
ATOM 693 N N . ARG A 1 85 ? -4.973 10.148 18.266 1 93.19 85 ARG A N 1
ATOM 694 C CA . ARG A 1 85 ? -3.992 9.742 17.266 1 93.19 85 ARG A CA 1
ATOM 695 C C . ARG A 1 85 ? -3.291 10.953 16.656 1 93.19 85 ARG A C 1
ATOM 697 O O . ARG A 1 85 ? -2.072 10.945 16.484 1 93.19 85 ARG A O 1
ATOM 704 N N . GLU A 1 86 ? -4.098 11.938 16.281 1 93.19 86 GLU A N 1
ATOM 705 C CA . GLU A 1 86 ? -3.57 13.109 15.594 1 93.19 86 GLU A CA 1
ATOM 706 C C . GLU A 1 86 ? -3.285 14.25 16.562 1 93.19 86 GLU A C 1
ATOM 708 O O . GLU A 1 86 ? -3.207 15.414 16.172 1 93.19 86 GLU A O 1
ATOM 713 N N . LYS A 1 87 ? -3.057 14.023 17.844 1 93.44 87 LYS A N 1
ATOM 714 C CA . LYS A 1 87 ? -2.975 15.016 18.922 1 93.44 87 LYS A CA 1
ATOM 715 C C . LYS A 1 87 ? -1.818 15.984 18.672 1 93.44 87 LYS A C 1
ATOM 717 O O . LYS A 1 87 ? -1.829 17.109 19.188 1 93.44 87 LYS A O 1
ATOM 722 N N . GLN A 1 88 ? -0.798 15.633 17.938 1 94.44 88 GLN A N 1
ATOM 723 C CA . GLN A 1 88 ? 0.357 16.5 17.719 1 94.44 88 GLN A CA 1
ATOM 724 C C . GLN A 1 88 ? 0.12 17.438 16.547 1 94.44 88 GLN A C 1
ATOM 726 O O . GLN A 1 88 ? 0.98 18.266 16.219 1 94.44 88 GLN A O 1
ATOM 731 N N . TYR A 1 89 ? -1.027 17.391 15.93 1 96.69 89 TYR A N 1
ATOM 732 C CA . TYR A 1 89 ? -1.447 18.312 14.891 1 96.69 89 TYR A CA 1
ATOM 733 C C . TYR A 1 89 ? -2.443 19.328 15.438 1 96.69 89 TYR A C 1
ATOM 735 O O . TYR A 1 89 ? -3.561 18.984 15.812 1 96.69 89 TYR A O 1
ATOM 743 N N . ASP A 1 90 ? -2.121 20.609 15.352 1 97.12 90 ASP A N 1
ATOM 744 C CA . ASP A 1 90 ? -2.781 21.641 16.156 1 97.12 90 ASP A CA 1
ATOM 745 C C . ASP A 1 90 ? -3.969 22.234 15.406 1 97.12 90 ASP A C 1
ATOM 747 O O . ASP A 1 90 ? -4.754 23 15.977 1 97.12 90 ASP A O 1
ATOM 751 N N . GLN A 1 91 ? -4.113 21.938 14.117 1 97.44 91 GLN A N 1
ATOM 752 C CA . GLN A 1 91 ? -5.152 22.578 13.32 1 97.44 91 GLN A CA 1
ATOM 753 C C . GLN A 1 91 ? -6.059 21.547 12.656 1 97.44 91 GLN A C 1
ATOM 755 O O . GLN A 1 91 ? -5.586 20.516 12.172 1 97.44 91 GLN A O 1
ATOM 760 N N . LYS A 1 92 ? -7.367 21.859 12.648 1 97.06 92 LYS A N 1
ATOM 761 C CA . LYS A 1 92 ? -8.359 21.188 11.812 1 97.06 92 LYS A CA 1
ATOM 762 C C . LYS A 1 92 ? -8.852 22.109 10.703 1 97.06 92 LYS A C 1
ATOM 764 O O . LYS A 1 92 ? -9.023 23.312 10.914 1 97.06 92 LYS A O 1
ATOM 769 N N . ALA A 1 93 ? -8.938 21.609 9.594 1 97.44 93 ALA A N 1
ATOM 770 C CA . ALA A 1 93 ? -9.508 22.344 8.469 1 97.44 93 ALA A CA 1
ATOM 771 C C . ALA A 1 93 ? -10.523 21.5 7.715 1 97.44 93 ALA A C 1
ATOM 773 O O . ALA A 1 93 ? -10.555 20.281 7.867 1 97.44 93 ALA A O 1
ATOM 774 N N . TYR A 1 94 ? -11.414 22.156 7.016 1 98.25 94 TYR A N 1
ATOM 775 C CA . TYR A 1 94 ? -12.383 21.5 6.133 1 98.25 94 TYR A CA 1
ATOM 776 C C . TYR A 1 94 ? -12.156 21.906 4.684 1 98.25 94 TYR A C 1
ATOM 778 O O . TYR A 1 94 ? -12.273 23.094 4.336 1 98.25 94 TYR A O 1
ATOM 786 N N . VAL A 1 95 ? -11.82 20.938 3.834 1 98.12 95 VAL A N 1
ATOM 787 C CA . VAL A 1 95 ? -11.344 21.234 2.486 1 98.12 95 VAL A CA 1
ATOM 788 C C . VAL A 1 95 ? -12.234 20.531 1.463 1 98.12 95 VAL A C 1
ATOM 790 O O . VAL A 1 95 ? -13.078 19.703 1.828 1 98.12 95 VAL A O 1
ATOM 793 N N . ASP A 1 96 ? -12.023 20.938 0.188 1 98.38 96 ASP A N 1
ATOM 794 C CA . ASP A 1 96 ? -12.672 20.266 -0.936 1 98.38 96 ASP A CA 1
ATOM 795 C C . ASP A 1 96 ? -11.789 19.172 -1.511 1 98.38 96 ASP A C 1
ATOM 797 O O . ASP A 1 96 ? -10.586 19.359 -1.702 1 98.38 96 ASP A O 1
ATOM 801 N N . LEU A 1 97 ? -12.375 18.016 -1.749 1 98.62 97 LEU A N 1
ATOM 802 C CA . LEU A 1 97 ? -11.68 16.891 -2.367 1 98.62 97 LEU A CA 1
ATOM 803 C C . LEU A 1 97 ? -12.039 16.781 -3.846 1 98.62 97 LEU A C 1
ATOM 805 O O . LEU A 1 97 ? -13.211 16.828 -4.211 1 98.62 97 LEU A O 1
ATOM 809 N N . PHE A 1 98 ? -10.984 16.672 -4.633 1 98.12 98 PHE A N 1
ATOM 810 C CA . PHE A 1 98 ? -11.141 16.469 -6.066 1 98.12 98 PHE A CA 1
ATOM 811 C C . PHE A 1 98 ? -10.625 15.094 -6.473 1 98.12 98 PHE A C 1
ATOM 813 O O . PHE A 1 98 ? -9.758 14.523 -5.801 1 98.12 98 PHE A O 1
ATOM 820 N N . THR A 1 99 ? -11.172 14.492 -7.527 1 95 99 THR A N 1
ATOM 821 C CA . THR A 1 99 ? -10.719 13.195 -8.008 1 95 99 THR A CA 1
ATOM 822 C C . THR A 1 99 ? -10.141 13.312 -9.414 1 95 99 THR A C 1
ATOM 824 O O . THR A 1 99 ? -9.477 12.391 -9.898 1 95 99 THR A O 1
ATOM 827 N N . GLU A 1 100 ? -10.383 14.438 -10.062 1 91.25 100 GLU A N 1
ATOM 828 C CA . GLU A 1 100 ? -9.852 14.727 -11.391 1 91.25 100 GLU A CA 1
ATOM 829 C C . GLU A 1 100 ? -9.266 16.141 -11.453 1 91.25 100 GLU A C 1
ATOM 831 O O . GLU A 1 100 ? -9.93 17.109 -11.062 1 91.25 100 GLU A O 1
ATOM 836 N N . PRO A 1 101 ? -8.125 16.266 -11.961 1 86.62 101 PRO A N 1
ATOM 837 C CA . PRO A 1 101 ? -7.484 17.578 -11.992 1 86.62 101 PRO A CA 1
ATOM 838 C C . PRO A 1 101 ? -8.305 18.609 -12.758 1 86.62 101 PRO A C 1
ATOM 840 O O . PRO A 1 101 ? -8.289 19.797 -12.406 1 86.62 101 PRO A O 1
ATOM 843 N N . ALA A 1 102 ? -9.016 18.141 -13.75 1 89.19 102 ALA A N 1
ATOM 844 C CA . ALA A 1 102 ? -9.742 19.062 -14.617 1 89.19 102 ALA A CA 1
ATOM 845 C C . ALA A 1 102 ? -11.141 19.344 -14.078 1 89.19 102 ALA A C 1
ATOM 847 O O . ALA A 1 102 ? -11.883 20.156 -14.633 1 89.19 102 ALA A O 1
ATOM 848 N N . ALA A 1 103 ? -11.406 18.734 -12.898 1 89.88 103 ALA A N 1
ATOM 849 C CA . ALA A 1 103 ? -12.758 18.891 -12.375 1 89.88 103 ALA A CA 1
ATOM 850 C C . ALA A 1 103 ? -12.984 20.328 -11.906 1 89.88 103 ALA A C 1
ATOM 852 O O . ALA A 1 103 ? -12.125 20.922 -11.25 1 89.88 103 ALA A O 1
ATOM 853 N N . SER A 1 104 ? -14.086 20.938 -12.281 1 90.69 104 SER A N 1
ATOM 854 C CA . SER A 1 104 ? -14.438 22.312 -11.891 1 90.69 104 SER A CA 1
ATOM 855 C C . SER A 1 104 ? -15.094 22.328 -10.523 1 90.69 104 SER A C 1
ATOM 857 O O . SER A 1 104 ? -15.102 23.359 -9.852 1 90.69 104 SER A O 1
ATOM 859 N N . ALA A 1 105 ? -15.727 21.281 -10.164 1 96.44 105 ALA A N 1
ATOM 860 C CA . ALA A 1 105 ? -16.375 21.156 -8.859 1 96.44 105 ALA A CA 1
ATOM 861 C C . ALA A 1 105 ? -15.766 20.031 -8.039 1 96.44 105 ALA A C 1
ATOM 863 O O . ALA A 1 105 ? -15.305 19.031 -8.594 1 96.44 105 ALA A O 1
ATOM 864 N N . PRO A 1 106 ? -15.781 20.234 -6.754 1 97.94 106 PRO A N 1
ATOM 865 C CA . PRO A 1 106 ? -15.234 19.156 -5.918 1 97.94 106 PRO A CA 1
ATOM 866 C C . PRO A 1 106 ? -16.125 17.922 -5.891 1 97.94 106 PRO A C 1
ATOM 868 O O . PRO A 1 106 ? -17.344 18.031 -6.047 1 97.94 106 PRO A O 1
ATOM 871 N N . ALA A 1 107 ? -15.5 16.75 -5.766 1 97.88 107 ALA A N 1
ATOM 872 C CA . ALA A 1 107 ? -16.234 15.508 -5.566 1 97.88 107 ALA A CA 1
ATOM 873 C C . ALA A 1 107 ? -16.922 15.484 -4.203 1 97.88 107 ALA A C 1
ATOM 875 O O . ALA A 1 107 ? -18.047 14.977 -4.074 1 97.88 107 ALA A O 1
ATOM 876 N N . VAL A 1 108 ? -16.281 15.945 -3.193 1 97.88 108 VAL A N 1
ATOM 877 C CA . VAL A 1 108 ? -16.812 16.062 -1.839 1 97.88 108 VAL A CA 1
ATOM 878 C C . VAL A 1 108 ? -16.344 17.391 -1.224 1 97.88 108 VAL A C 1
ATOM 880 O O . VAL A 1 108 ? -15.188 17.781 -1.373 1 97.88 108 VAL A O 1
ATOM 883 N N . SER A 1 109 ? -17.266 18.062 -0.563 1 98 109 SER A N 1
ATOM 884 C CA . SER A 1 109 ? -16.906 19.297 0.144 1 98 109 SER A CA 1
ATOM 885 C C . SER A 1 109 ? -16.922 19.078 1.654 1 98 109 SER A C 1
ATOM 887 O O . SER A 1 109 ? -17.625 18.203 2.16 1 98 109 SER A O 1
ATOM 889 N N . GLY A 1 110 ? -16.109 19.906 2.344 1 97.94 110 GLY A N 1
ATOM 890 C CA . GLY A 1 110 ? -16.125 19.906 3.797 1 97.94 110 GLY A CA 1
ATOM 891 C C . GLY A 1 110 ? -15.445 18.688 4.395 1 97.94 110 GLY A C 1
ATOM 892 O O . GLY A 1 110 ? -15.906 18.141 5.395 1 97.94 110 GLY A O 1
ATOM 893 N N . VAL A 1 111 ? -14.352 18.188 3.807 1 98.56 111 VAL A N 1
ATOM 894 C CA . VAL A 1 111 ? -13.617 17.031 4.285 1 98.56 111 VAL A CA 1
ATOM 895 C C . VAL A 1 111 ? -12.648 17.438 5.391 1 98.56 111 VAL A C 1
ATOM 897 O O . VAL A 1 111 ? -11.82 18.328 5.195 1 98.56 111 VAL A O 1
ATOM 900 N N . LEU A 1 112 ? -12.781 16.828 6.543 1 98.69 112 LEU A N 1
ATOM 901 C CA . LEU A 1 112 ? -11.953 17.141 7.699 1 98.69 112 LEU A CA 1
ATOM 902 C C . LEU A 1 112 ? -10.508 16.719 7.461 1 98.69 112 LEU A C 1
ATOM 904 O O . LEU A 1 112 ? -10.242 15.617 6.98 1 98.69 112 LEU A O 1
ATOM 908 N N . VAL A 1 113 ? -9.57 17.594 7.734 1 98.69 113 VAL A N 1
ATOM 909 C CA . VAL A 1 113 ? -8.156 17.281 7.629 1 98.69 113 VAL A CA 1
ATOM 910 C C . VAL A 1 113 ? -7.406 17.859 8.828 1 98.69 113 VAL A C 1
ATOM 912 O O . VAL A 1 113 ? -7.754 18.922 9.328 1 98.69 113 VAL A O 1
ATOM 915 N N . TYR A 1 114 ? -6.434 17.141 9.375 1 98.5 114 TYR A N 1
ATOM 916 C CA . TYR A 1 114 ? -5.562 17.578 10.461 1 98.5 114 TYR A CA 1
ATOM 917 C C . TYR A 1 114 ? -4.238 18.094 9.914 1 98.5 114 TYR A C 1
ATOM 919 O O . TYR A 1 114 ? -3.609 17.469 9.07 1 98.5 114 TYR A O 1
ATOM 927 N N . ILE A 1 115 ? -3.826 19.25 10.414 1 98.5 115 ILE A N 1
ATOM 928 C CA . ILE A 1 115 ? -2.635 19.922 9.898 1 98.5 115 ILE A CA 1
ATOM 929 C C . ILE A 1 115 ? -1.739 20.344 11.055 1 98.5 115 ILE A C 1
ATOM 931 O O . ILE A 1 115 ? -2.219 20.891 12.047 1 98.5 115 ILE A O 1
ATOM 935 N N . GLY A 1 116 ? -0.47 19.953 11 1 98.25 116 GLY A N 1
ATOM 936 C CA . GLY A 1 116 ? 0.511 20.578 11.867 1 98.25 116 GLY A CA 1
ATOM 937 C C . GLY A 1 116 ? 0.994 21.922 11.359 1 98.25 116 GLY A C 1
ATOM 938 O O . GLY A 1 116 ? 1.721 21.984 10.359 1 98.25 116 GLY A O 1
ATOM 939 N N . SER A 1 117 ? 0.636 23.031 12.023 1 97.5 117 SER A N 1
ATOM 940 C CA . SER A 1 117 ? 0.963 24.375 11.547 1 97.5 117 SER A CA 1
ATOM 941 C C . SER A 1 117 ? 2.393 24.75 11.922 1 97.5 117 SER A C 1
ATOM 943 O O . SER A 1 117 ? 2.984 24.156 12.828 1 97.5 117 SER A O 1
ATOM 945 N N . PRO A 1 118 ? 2.922 25.75 11.242 1 97.44 118 PRO A N 1
ATOM 946 C CA . PRO A 1 118 ? 4.293 26.188 11.531 1 97.44 118 PRO A CA 1
ATOM 947 C C . PRO A 1 118 ? 4.387 27.047 12.789 1 97.44 118 PRO A C 1
ATOM 949 O O . PRO A 1 118 ? 5.477 27.484 13.156 1 97.44 118 PRO A O 1
ATOM 952 N N . ASP A 1 119 ? 3.279 27.328 13.43 1 96.62 119 ASP A N 1
ATOM 953 C CA . ASP A 1 119 ? 3.297 28.094 14.672 1 96.62 119 ASP A CA 1
ATOM 954 C C . ASP A 1 119 ? 3.826 27.25 15.828 1 96.62 119 ASP A C 1
ATOM 956 O O . ASP A 1 119 ? 3.068 26.516 16.469 1 96.62 119 ASP A O 1
ATOM 960 N N . LYS A 1 120 ? 4.988 27.422 16.203 1 94.88 120 LYS A N 1
ATOM 961 C CA . LYS A 1 120 ? 5.672 26.578 17.172 1 94.88 120 LYS A CA 1
ATOM 962 C C . LYS A 1 120 ? 5.09 26.766 18.562 1 94.88 120 LYS A C 1
ATOM 964 O O . LYS A 1 120 ? 5.324 25.953 19.469 1 94.88 120 LYS A O 1
ATOM 969 N N . LYS A 1 121 ? 4.41 27.875 18.812 1 96.31 121 LYS A N 1
ATOM 970 C CA . LYS A 1 121 ? 3.732 28.062 20.094 1 96.31 121 LYS A CA 1
ATOM 971 C C . LYS A 1 121 ? 2.566 27.094 20.25 1 96.31 121 LYS A C 1
ATOM 973 O O . LYS A 1 121 ? 2.301 26.594 21.344 1 96.31 121 LYS A O 1
ATOM 978 N N . LEU A 1 122 ? 1.905 26.781 19.156 1 95.62 122 LEU A N 1
ATOM 979 C CA . LEU A 1 122 ? 0.747 25.906 19.156 1 95.62 122 LEU A CA 1
ATOM 980 C C . LEU A 1 122 ? 1.16 24.469 18.812 1 95.62 122 LEU A C 1
ATOM 982 O O . LEU A 1 122 ? 0.535 23.516 19.281 1 95.62 122 LEU A O 1
ATOM 986 N N . ASN A 1 123 ? 2.127 24.328 17.969 1 97.44 123 ASN A N 1
ATOM 987 C CA . ASN A 1 123 ? 2.695 23.047 17.547 1 97.44 123 ASN A CA 1
ATOM 988 C C . ASN A 1 123 ? 4.172 22.938 17.922 1 97.44 123 ASN A C 1
ATOM 990 O O . ASN A 1 123 ? 5.047 23.188 17.094 1 97.44 123 ASN A O 1
ATOM 994 N N . GLU A 1 124 ? 4.418 22.453 19.109 1 96.81 124 GLU A N 1
ATOM 995 C CA . GLU A 1 124 ? 5.77 22.391 19.656 1 96.81 124 GLU A CA 1
ATOM 996 C C . GLU A 1 124 ? 6.617 21.375 18.891 1 96.81 124 GLU A C 1
ATOM 998 O O . GLU A 1 124 ? 7.844 21.375 19 1 96.81 124 GLU A O 1
ATOM 1003 N N . ASN A 1 125 ? 5.984 20.516 18.125 1 97.56 125 ASN A N 1
ATOM 1004 C CA . ASN A 1 125 ? 6.703 19.453 17.438 1 97.56 125 ASN A CA 1
ATOM 1005 C C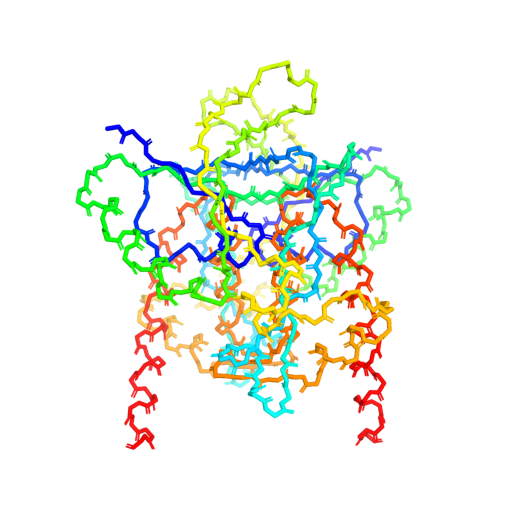 . ASN A 1 125 ? 7.066 19.844 16.016 1 97.56 125 ASN A C 1
ATOM 1007 O O . ASN A 1 125 ? 7.715 19.078 15.297 1 97.56 125 ASN A O 1
ATOM 1011 N N . TYR A 1 126 ? 6.652 21.047 15.609 1 98.25 126 TYR A N 1
ATOM 1012 C CA . TYR A 1 126 ? 6.973 21.469 14.25 1 98.25 126 TYR A CA 1
ATOM 1013 C C . TYR A 1 126 ? 8.477 21.672 14.078 1 98.25 126 TYR A C 1
ATOM 1015 O O . TYR A 1 126 ? 9.07 22.516 14.75 1 98.25 126 TYR A O 1
ATOM 1023 N N . LEU A 1 127 ? 9.078 20.984 13.156 1 98.31 127 LEU A N 1
ATOM 1024 C CA . LEU A 1 127 ? 10.516 21.094 12.93 1 98.31 127 LEU A CA 1
ATOM 1025 C C . LEU A 1 127 ? 10.82 22.031 11.766 1 98.31 127 LEU A C 1
ATOM 1027 O O . LEU A 1 127 ? 11.883 22.656 11.734 1 98.31 127 LEU A O 1
ATOM 1031 N N . GLY A 1 128 ? 9.961 22.078 10.812 1 98.19 128 GLY A N 1
ATOM 1032 C CA . GLY A 1 128 ? 10.094 23.047 9.742 1 98.19 128 GLY A CA 1
ATOM 1033 C C . GLY A 1 128 ? 10.953 22.562 8.594 1 98.19 128 GLY A C 1
ATOM 1034 O O . GLY A 1 128 ? 11.305 21.375 8.531 1 98.19 128 GLY A O 1
ATOM 1035 N N . PRO A 1 129 ? 11.172 23.5 7.598 1 98.31 129 PRO A N 1
ATOM 1036 C CA . PRO A 1 129 ? 11.914 23.125 6.395 1 98.31 129 PRO A CA 1
ATOM 1037 C C . PRO A 1 129 ? 13.367 22.766 6.691 1 98.31 129 PRO A C 1
ATOM 1039 O O . PRO A 1 129 ? 13.977 23.312 7.609 1 98.31 129 PRO A O 1
ATOM 1042 N N . ALA A 1 130 ? 13.898 21.875 6.012 1 98.5 130 ALA A N 1
ATOM 1043 C CA . ALA A 1 130 ? 15.297 21.453 5.973 1 98.5 130 ALA A CA 1
ATOM 1044 C C . ALA A 1 130 ? 15.648 20.828 4.621 1 98.5 130 ALA A C 1
ATOM 1046 O O . ALA A 1 130 ? 14.758 20.562 3.805 1 98.5 130 ALA A O 1
ATOM 1047 N N . SER A 1 131 ? 16.938 20.656 4.383 1 98.56 131 SER A N 1
ATOM 1048 C CA . SER A 1 131 ? 17.344 20.031 3.129 1 98.56 131 SER A CA 1
ATOM 1049 C C . SER A 1 131 ? 16.906 18.562 3.072 1 98.56 131 SER A C 1
ATOM 1051 O O . SER A 1 131 ? 16.656 17.953 4.109 1 98.56 131 SER A O 1
ATOM 1053 N N . VAL A 1 132 ? 16.766 18.094 1.852 1 98.69 132 VAL A N 1
ATOM 1054 C CA . VAL A 1 132 ? 16.438 16.688 1.653 1 98.69 132 VAL A CA 1
ATOM 1055 C C . VAL A 1 132 ? 17.406 15.812 2.432 1 98.69 132 VAL A C 1
ATOM 1057 O O . VAL A 1 132 ? 17 14.844 3.084 1 98.69 132 VAL A O 1
ATOM 1060 N N . GLU A 1 133 ? 18.703 16.203 2.455 1 98.5 133 GLU A N 1
ATOM 1061 C CA . GLU A 1 133 ? 19.734 15.422 3.123 1 98.5 133 GLU A CA 1
ATOM 1062 C C . GLU A 1 133 ? 19.547 15.422 4.637 1 98.5 133 GLU A C 1
ATOM 1064 O O . GLU A 1 133 ? 19.688 14.383 5.285 1 98.5 133 GLU A O 1
ATOM 1069 N N . GLU A 1 134 ? 19.234 16.516 5.141 1 98.69 134 GLU A N 1
ATOM 1070 C CA . GLU A 1 134 ? 19.031 16.625 6.582 1 98.69 134 GLU A CA 1
ATOM 1071 C C . GLU A 1 134 ? 17.797 15.844 7.027 1 98.69 134 GLU A C 1
ATOM 1073 O O . GLU A 1 134 ? 17.844 15.117 8.023 1 98.69 134 GLU A O 1
ATOM 1078 N N . ILE A 1 135 ? 16.703 16.016 6.301 1 98.88 135 ILE A N 1
ATOM 1079 C CA . ILE A 1 135 ? 15.469 15.289 6.605 1 98.88 135 ILE A CA 1
ATOM 1080 C C . ILE A 1 135 ? 15.711 13.789 6.5 1 98.88 135 ILE A C 1
ATOM 1082 O O . ILE A 1 135 ? 15.336 13.031 7.398 1 98.88 135 ILE A O 1
ATOM 1086 N N . ALA A 1 136 ? 16.375 13.43 5.434 1 98.88 136 ALA A N 1
ATOM 1087 C CA . ALA A 1 136 ? 16.641 12.008 5.207 1 98.88 136 ALA A CA 1
ATOM 1088 C C . ALA A 1 136 ? 17.516 11.43 6.32 1 98.88 136 ALA A C 1
ATOM 1090 O O . ALA A 1 136 ? 17.266 10.312 6.785 1 98.88 136 ALA A O 1
ATOM 1091 N N . SER A 1 137 ? 18.516 12.164 6.727 1 98.62 137 SER A N 1
ATOM 1092 C CA . SER A 1 137 ? 19.406 11.711 7.793 1 98.62 137 SER A CA 1
ATOM 1093 C C . SER A 1 137 ? 18.641 11.477 9.086 1 98.62 137 SER A C 1
ATOM 1095 O O . SER A 1 137 ? 18.859 10.484 9.781 1 98.62 137 SER A O 1
ATOM 1097 N N . GLN A 1 138 ? 17.781 12.352 9.398 1 98.69 138 GLN A N 1
ATOM 1098 C CA . GLN A 1 138 ? 16.969 12.242 10.602 1 98.69 138 GLN A CA 1
ATOM 1099 C C . GLN A 1 138 ? 16.031 11.039 10.516 1 98.69 138 GLN A C 1
ATOM 1101 O O . GLN A 1 138 ? 15.914 10.266 11.469 1 98.69 138 GLN A O 1
ATOM 1106 N N . ILE A 1 139 ? 15.328 10.867 9.406 1 98.81 139 ILE A N 1
ATOM 1107 C CA . ILE A 1 139 ? 14.367 9.797 9.203 1 98.81 139 ILE A CA 1
ATOM 1108 C C . ILE A 1 139 ? 15.086 8.445 9.234 1 98.81 139 ILE A C 1
ATOM 1110 O O . ILE A 1 139 ? 14.57 7.473 9.789 1 98.81 139 ILE A O 1
ATOM 1114 N N . ALA A 1 140 ? 16.281 8.422 8.703 1 98.62 140 ALA A N 1
ATOM 1115 C CA . ALA A 1 140 ? 17.047 7.176 8.641 1 98.62 140 ALA A CA 1
ATOM 1116 C C . ALA A 1 140 ? 17.422 6.691 10.031 1 98.62 140 ALA A C 1
ATOM 1118 O O . ALA A 1 140 ? 17.578 5.488 10.258 1 98.62 140 ALA A O 1
ATOM 1119 N N . ARG A 1 141 ? 17.5 7.551 11.016 1 98.12 141 ARG A N 1
ATOM 1120 C CA . ARG A 1 141 ? 18.109 7.215 12.305 1 98.12 141 ARG A CA 1
ATOM 1121 C C . ARG A 1 141 ? 17.047 7.211 13.406 1 98.12 141 ARG A C 1
ATOM 1123 O O . ARG A 1 141 ? 17.234 6.562 14.438 1 98.12 141 ARG A O 1
ATOM 1130 N N . ALA A 1 142 ? 15.977 7.887 13.211 1 98.62 142 ALA A N 1
ATOM 1131 C CA . ALA A 1 142 ? 14.977 8.055 14.266 1 98.62 142 ALA A CA 1
ATOM 1132 C C . ALA A 1 142 ? 14.109 6.805 14.398 1 98.62 142 ALA A C 1
ATOM 1134 O O . ALA A 1 142 ? 13.812 6.141 13.406 1 98.62 142 ALA A O 1
ATOM 1135 N N . GLU A 1 143 ? 13.766 6.551 15.578 1 98.31 143 GLU A N 1
ATOM 1136 C CA . GLU A 1 143 ? 12.875 5.449 15.93 1 98.31 143 GLU A CA 1
ATOM 1137 C C . GLU A 1 143 ? 12.07 5.77 17.188 1 98.31 143 GLU A C 1
ATOM 1139 O O . GLU A 1 143 ? 12.594 6.375 18.125 1 98.31 143 GLU A O 1
ATOM 1144 N N . GLY A 1 144 ? 10.844 5.359 17.219 1 97.31 144 GLY A N 1
ATOM 1145 C CA . GLY A 1 144 ? 9.984 5.543 18.375 1 97.31 144 GLY A CA 1
ATOM 1146 C C . GLY A 1 144 ? 9.125 4.328 18.688 1 97.31 144 GLY A C 1
ATOM 1147 O O . GLY A 1 144 ? 9.43 3.219 18.234 1 97.31 144 GLY A O 1
ATOM 1148 N N . PRO A 1 145 ? 8.117 4.508 19.5 1 94.56 145 PRO A N 1
ATOM 1149 C CA . PRO A 1 145 ? 7.277 3.395 19.938 1 94.56 145 PRO A CA 1
ATOM 1150 C C . PRO A 1 145 ? 6.645 2.639 18.766 1 94.56 145 PRO A C 1
ATOM 1152 O O . PRO A 1 145 ? 6.367 1.441 18.875 1 94.56 145 PRO A O 1
ATOM 1155 N N . SER A 1 146 ? 6.457 3.316 17.594 1 93.31 146 SER A N 1
ATOM 1156 C CA . SER A 1 146 ? 5.812 2.693 16.438 1 93.31 146 SER A CA 1
ATOM 1157 C C . SER A 1 146 ? 6.848 2.141 15.461 1 93.31 146 SER A C 1
ATOM 1159 O O . SER A 1 146 ? 6.508 1.752 14.344 1 93.31 146 SER A O 1
ATOM 1161 N N . GLY A 1 147 ? 8.148 2.213 15.922 1 94.19 147 GLY A N 1
ATOM 1162 C CA . GLY A 1 147 ? 9.203 1.649 15.094 1 94.19 147 GLY A CA 1
ATOM 1163 C C . GLY A 1 147 ? 10.023 2.701 14.375 1 94.19 147 GLY A C 1
ATOM 1164 O O . GLY A 1 147 ? 9.859 3.898 14.625 1 94.19 147 GLY A O 1
ATOM 1165 N N . PRO A 1 148 ? 10.859 2.254 13.453 1 97.31 148 PRO A N 1
ATOM 1166 C CA . PRO A 1 148 ? 11.75 3.178 12.75 1 97.31 148 PRO A CA 1
ATOM 1167 C C . PRO A 1 148 ? 10.984 4.195 11.898 1 97.31 148 PRO A C 1
ATOM 1169 O O . PRO A 1 148 ? 9.969 3.854 11.281 1 97.31 148 PRO A O 1
ATOM 1172 N N . ASN A 1 149 ? 11.508 5.383 11.867 1 98.69 149 ASN A N 1
ATOM 1173 C CA . ASN A 1 149 ? 10.906 6.449 11.078 1 98.69 149 ASN A CA 1
ATOM 1174 C C . ASN A 1 149 ? 10.938 6.129 9.586 1 98.69 149 ASN A C 1
ATOM 1176 O O . ASN A 1 149 ? 10.016 6.48 8.852 1 98.69 149 ASN A O 1
ATOM 1180 N N . LYS A 1 150 ? 11.945 5.461 9.156 1 98.38 150 LYS A N 1
ATOM 1181 C CA . LYS A 1 150 ? 12.078 5.121 7.742 1 98.38 150 LYS A CA 1
ATOM 1182 C C . LYS A 1 150 ? 10.914 4.254 7.27 1 98.38 150 LYS A C 1
ATOM 1184 O O . LYS A 1 150 ? 10.523 4.309 6.102 1 98.38 150 LYS A O 1
ATOM 1189 N N . ASP A 1 151 ? 10.391 3.432 8.141 1 95.44 151 ASP A N 1
ATOM 1190 C CA . ASP A 1 151 ? 9.266 2.58 7.773 1 95.44 151 ASP A CA 1
ATOM 1191 C C . ASP A 1 151 ? 8.047 3.418 7.371 1 95.44 151 ASP A C 1
ATOM 1193 O O . ASP A 1 151 ? 7.355 3.094 6.406 1 95.44 151 ASP A O 1
ATOM 1197 N N . TYR A 1 152 ? 7.855 4.48 8.172 1 97.5 152 TYR A N 1
ATOM 1198 C CA . TYR A 1 152 ? 6.781 5.414 7.852 1 97.5 152 TYR A CA 1
ATOM 1199 C C . TYR A 1 152 ? 6.969 6.004 6.457 1 97.5 152 TYR A C 1
ATOM 1201 O O . TYR A 1 152 ? 6.031 6.031 5.656 1 97.5 152 TYR A O 1
ATOM 1209 N N . LEU A 1 153 ? 8.133 6.457 6.188 1 98.62 153 LEU A N 1
ATOM 1210 C CA . LEU A 1 153 ? 8.453 7.082 4.91 1 98.62 153 LEU A CA 1
ATOM 1211 C C . LEU A 1 153 ? 8.242 6.105 3.76 1 98.62 153 LEU A C 1
ATOM 1213 O O . LEU A 1 153 ? 7.578 6.434 2.773 1 98.62 153 LEU A O 1
ATOM 1217 N N . PHE A 1 154 ? 8.742 4.957 3.914 1 95.69 154 PHE A N 1
ATOM 1218 C CA . PHE A 1 154 ? 8.68 3.988 2.826 1 95.69 154 PHE A CA 1
ATOM 1219 C C . PHE A 1 154 ? 7.246 3.508 2.611 1 95.69 154 PHE A C 1
ATOM 1221 O O . PHE A 1 154 ? 6.84 3.244 1.478 1 95.69 154 PHE A O 1
ATOM 1228 N N . GLN A 1 155 ? 6.504 3.383 3.684 1 95.38 155 GLN A N 1
ATOM 1229 C CA . GLN A 1 155 ? 5.094 3.025 3.555 1 95.38 155 GLN A CA 1
ATOM 1230 C C . GLN A 1 155 ? 4.32 4.109 2.811 1 95.38 155 GLN A C 1
ATOM 1232 O O . GLN A 1 155 ? 3.473 3.805 1.967 1 95.38 155 GLN A O 1
ATOM 1237 N N . LEU A 1 156 ? 4.613 5.324 3.141 1 97.56 156 LEU A N 1
ATOM 1238 C CA . LEU A 1 156 ? 3.951 6.43 2.455 1 97.56 156 LEU A CA 1
ATOM 1239 C C . LEU A 1 156 ? 4.316 6.445 0.974 1 97.56 156 LEU A C 1
ATOM 1241 O O . LEU A 1 156 ? 3.439 6.57 0.115 1 97.56 156 LEU A O 1
ATOM 1245 N N . GLU A 1 157 ? 5.57 6.328 0.672 1 96.5 157 GLU A N 1
ATOM 1246 C CA . GLU A 1 157 ? 6.027 6.281 -0.713 1 96.5 157 GLU A CA 1
ATOM 1247 C C . GLU A 1 157 ? 5.328 5.172 -1.491 1 96.5 157 GLU A C 1
ATOM 1249 O O . GLU A 1 157 ? 4.828 5.402 -2.596 1 96.5 157 GLU A O 1
ATOM 1254 N N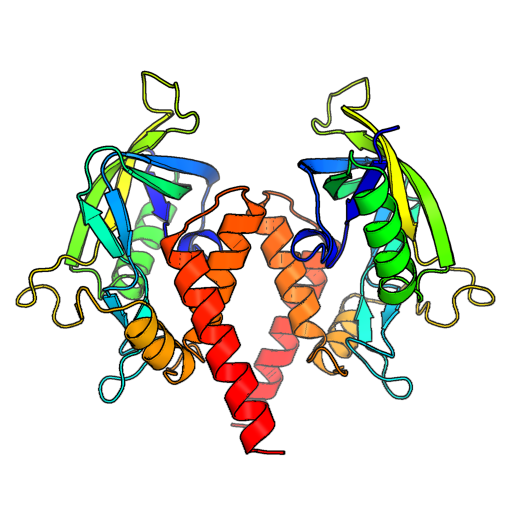 . ASN A 1 158 ? 5.305 4.023 -0.829 1 93.19 158 ASN A N 1
ATOM 1255 C CA . ASN A 1 158 ? 4.691 2.863 -1.469 1 93.19 158 ASN A CA 1
ATOM 1256 C C . ASN A 1 158 ? 3.199 3.078 -1.705 1 93.19 158 ASN A C 1
ATOM 1258 O O . ASN A 1 158 ? 2.682 2.75 -2.775 1 93.19 158 ASN A O 1
ATOM 1262 N N . ALA A 1 159 ? 2.488 3.547 -0.721 1 95.19 159 ALA A N 1
ATOM 1263 C CA . ALA A 1 159 ? 1.051 3.787 -0.832 1 95.19 159 ALA A CA 1
ATOM 1264 C C . ALA A 1 159 ? 0.744 4.77 -1.957 1 95.19 159 ALA A C 1
ATOM 1266 O O . ALA A 1 159 ? -0.134 4.52 -2.787 1 95.19 159 ALA A O 1
ATOM 1267 N N . LEU A 1 160 ? 1.503 5.863 -1.987 1 95.56 160 LEU A N 1
ATOM 1268 C CA . LEU A 1 160 ? 1.3 6.863 -3.031 1 95.56 160 LEU A CA 1
ATOM 1269 C C . LEU A 1 160 ? 1.608 6.281 -4.406 1 95.56 160 LEU A C 1
ATOM 1271 O O . LEU A 1 160 ? 0.87 6.52 -5.363 1 95.56 160 LEU A O 1
ATOM 1275 N N . GLY A 1 161 ? 2.648 5.527 -4.48 1 91.12 161 GLY A N 1
ATOM 1276 C CA . GLY A 1 161 ? 2.99 4.863 -5.727 1 91.12 161 GLY A CA 1
ATOM 1277 C C . GLY A 1 161 ? 1.915 3.904 -6.207 1 91.12 161 GLY A C 1
ATOM 1278 O O . GLY A 1 161 ? 1.575 3.889 -7.395 1 91.12 161 GLY A O 1
ATOM 1279 N N . LEU A 1 162 ? 1.413 3.125 -5.266 1 91.25 162 LEU A N 1
ATOM 1280 C CA . LEU A 1 162 ? 0.375 2.146 -5.574 1 91.25 162 LEU A CA 1
ATOM 1281 C C . LEU A 1 1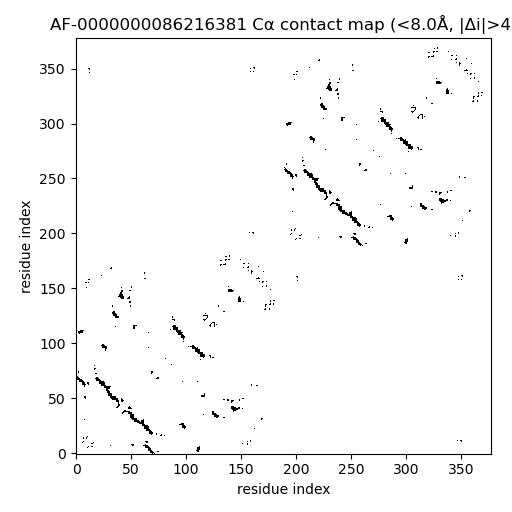62 ? -0.881 2.834 -6.094 1 91.25 162 LEU A C 1
ATOM 1283 O O . LEU A 1 162 ? -1.572 2.297 -6.965 1 91.25 162 LEU A O 1
ATOM 1287 N N . LEU A 1 163 ? -1.085 4 -5.633 1 90.31 163 LEU A N 1
ATOM 1288 C CA . LEU A 1 163 ? -2.279 4.746 -6.02 1 90.31 163 LEU A CA 1
ATOM 1289 C C . LEU A 1 163 ? -2.014 5.602 -7.25 1 90.31 163 LEU A C 1
ATOM 1291 O O . LEU A 1 163 ? -2.895 6.336 -7.703 1 90.31 163 LEU A O 1
ATOM 1295 N N . GLY A 1 164 ? -0.788 5.594 -7.789 1 85.5 164 GLY A N 1
ATOM 1296 C CA . GLY A 1 164 ? -0.443 6.246 -9.047 1 85.5 164 GLY A CA 1
ATOM 1297 C C . GLY A 1 164 ? -0.043 7.699 -8.875 1 85.5 164 GLY A C 1
ATOM 1298 O O . GLY A 1 164 ? -0.16 8.492 -9.805 1 85.5 164 GLY A O 1
ATOM 1299 N N . CYS A 1 165 ? 0.323 8.031 -7.656 1 87.81 165 CYS A N 1
ATOM 1300 C CA . CYS A 1 165 ? 0.708 9.414 -7.363 1 87.81 165 CYS A CA 1
ATOM 1301 C C . CYS A 1 165 ? 2.209 9.516 -7.125 1 87.81 165 CYS A C 1
ATOM 1303 O O . CYS A 1 165 ? 2.779 8.734 -6.363 1 87.81 165 CYS A O 1
ATOM 1305 N N . GLU A 1 166 ? 2.818 10.391 -7.891 1 86.56 166 GLU A N 1
ATOM 1306 C CA . GLU A 1 166 ? 4.234 10.672 -7.676 1 86.56 166 GLU A CA 1
ATOM 1307 C C . GLU A 1 166 ? 4.422 11.938 -6.852 1 86.56 166 GLU A C 1
ATOM 1309 O O . GLU A 1 166 ? 4.098 13.039 -7.309 1 86.56 166 GLU A O 1
ATOM 1314 N N . ASP A 1 167 ? 4.797 11.844 -5.66 1 95.56 167 ASP A N 1
ATOM 1315 C CA . ASP A 1 167 ? 5.141 12.945 -4.77 1 95.56 167 ASP A CA 1
ATOM 1316 C C . ASP A 1 167 ? 6.652 13.156 -4.719 1 95.56 167 ASP A C 1
ATOM 1318 O O . ASP A 1 167 ? 7.367 12.414 -4.043 1 95.56 167 ASP A O 1
ATOM 1322 N N . LYS A 1 168 ? 7.113 14.164 -5.395 1 96.19 168 LYS A N 1
ATOM 1323 C CA . LYS A 1 168 ? 8.547 14.375 -5.57 1 96.19 168 LYS A CA 1
ATOM 1324 C C . LYS A 1 168 ? 9.25 14.516 -4.227 1 96.19 168 LYS A C 1
ATOM 1326 O O . LYS A 1 168 ? 10.352 13.984 -4.035 1 96.19 168 LYS A O 1
ATOM 1331 N N . HIS A 1 169 ? 8.633 15.281 -3.346 1 98.19 169 HIS A N 1
ATOM 1332 C CA . HIS A 1 169 ? 9.227 15.484 -2.029 1 98.19 169 HIS A CA 1
ATOM 1333 C C . HIS A 1 169 ? 9.43 14.156 -1.309 1 98.19 169 HIS A C 1
ATOM 1335 O O . HIS A 1 169 ? 10.516 13.883 -0.787 1 98.19 169 HIS A O 1
ATOM 1341 N N . VAL A 1 170 ? 8.43 13.312 -1.309 1 98.5 170 VAL A N 1
ATOM 1342 C CA . VAL A 1 170 ? 8.477 12 -0.667 1 98.5 170 VAL A CA 1
ATOM 1343 C C . VAL A 1 170 ? 9.523 11.125 -1.358 1 98.5 170 VAL A C 1
ATOM 1345 O O . VAL A 1 170 ? 10.344 10.492 -0.696 1 98.5 170 VAL A O 1
ATOM 1348 N N . ILE A 1 171 ? 9.531 11.148 -2.695 1 97.62 171 ILE A N 1
ATOM 1349 C CA . ILE A 1 171 ? 10.414 10.297 -3.492 1 97.62 171 ILE A CA 1
ATOM 1350 C C . ILE A 1 171 ? 11.867 10.688 -3.254 1 97.62 171 ILE A C 1
ATOM 1352 O O . ILE A 1 171 ? 12.727 9.828 -3.074 1 97.62 171 ILE A O 1
ATOM 1356 N N . ASP A 1 172 ? 12.133 11.992 -3.197 1 98.56 172 ASP A N 1
ATOM 1357 C CA . ASP A 1 172 ? 13.492 12.484 -3.002 1 98.56 172 ASP A CA 1
ATOM 1358 C C . ASP A 1 172 ? 14.023 12.086 -1.628 1 98.56 172 ASP A C 1
ATOM 1360 O O . ASP A 1 172 ? 15.172 11.656 -1.504 1 98.56 172 ASP A O 1
ATOM 1364 N N . ILE A 1 173 ? 13.242 12.25 -0.671 1 98.81 173 ILE A N 1
ATOM 1365 C CA . ILE A 1 173 ? 13.672 11.906 0.68 1 98.81 173 ILE A CA 1
ATOM 1366 C C . ILE A 1 173 ? 13.898 10.398 0.782 1 98.81 173 ILE A C 1
ATOM 1368 O O . ILE A 1 173 ? 14.891 9.953 1.361 1 98.81 173 ILE A O 1
ATOM 1372 N N . ALA A 1 174 ? 12.961 9.602 0.223 1 98.44 174 ALA A N 1
ATOM 1373 C CA . ALA A 1 174 ? 13.086 8.148 0.26 1 98.44 174 ALA A CA 1
ATOM 1374 C C . ALA A 1 174 ? 14.375 7.695 -0.422 1 98.44 174 ALA A C 1
ATOM 1376 O O . ALA A 1 174 ? 15.078 6.816 0.085 1 98.44 174 ALA A O 1
ATOM 1377 N N . LYS A 1 175 ? 14.641 8.289 -1.557 1 97.81 175 LYS A N 1
ATOM 1378 C CA . LYS A 1 175 ? 15.867 7.977 -2.283 1 97.81 175 LYS A CA 1
ATOM 1379 C C . LYS A 1 175 ? 17.094 8.25 -1.423 1 97.81 175 LYS A C 1
ATOM 1381 O O . LYS A 1 175 ? 18.016 7.434 -1.368 1 97.81 175 LYS A O 1
ATOM 1386 N N . GLU A 1 176 ? 17.094 9.375 -0.777 1 98.62 176 GLU A N 1
ATOM 1387 C CA . GLU A 1 176 ? 18.219 9.758 0.059 1 98.62 176 GLU A CA 1
ATOM 1388 C C . GLU A 1 176 ? 18.344 8.852 1.279 1 98.62 176 GLU A C 1
ATOM 1390 O O . GLU A 1 176 ? 19.453 8.5 1.698 1 98.62 176 GLU A O 1
ATOM 1395 N N . VAL A 1 177 ? 17.25 8.461 1.878 1 98.56 177 VAL A N 1
ATOM 1396 C CA . VAL A 1 177 ? 17.281 7.547 3.018 1 98.56 177 VAL A CA 1
ATOM 1397 C C . VAL A 1 177 ? 17.875 6.207 2.592 1 98.56 177 VAL A C 1
ATOM 1399 O O . VAL A 1 177 ? 18.688 5.625 3.314 1 98.56 177 VAL A O 1
ATOM 1402 N N . ARG A 1 178 ? 17.469 5.676 1.439 1 96.62 178 ARG A N 1
ATOM 1403 C CA . ARG A 1 178 ? 18.016 4.422 0.936 1 96.62 178 ARG A CA 1
ATOM 1404 C C . ARG A 1 178 ? 19.531 4.535 0.734 1 96.62 178 ARG A C 1
ATOM 1406 O O . ARG A 1 178 ? 20.266 3.594 1.021 1 96.62 178 ARG A O 1
ATOM 1413 N N . ARG A 1 179 ? 19.953 5.652 0.23 1 97.06 179 ARG A N 1
ATOM 1414 C CA . ARG A 1 179 ? 21.391 5.891 0.056 1 97.06 179 ARG A CA 1
ATOM 1415 C C . ARG A 1 179 ? 22.125 5.828 1.393 1 97.06 179 ARG A C 1
ATOM 1417 O O . ARG A 1 179 ? 23.156 5.176 1.504 1 97.06 179 ARG A O 1
ATOM 1424 N N . ILE A 1 180 ? 21.594 6.414 2.371 1 97.06 180 ILE A N 1
ATOM 1425 C CA . ILE A 1 180 ? 22.203 6.461 3.699 1 97.06 180 ILE A CA 1
ATOM 1426 C C . ILE A 1 180 ? 22.266 5.055 4.281 1 97.06 180 ILE A C 1
ATOM 1428 O O . ILE A 1 180 ? 23.297 4.664 4.848 1 97.06 180 ILE A O 1
ATOM 1432 N N . LEU A 1 181 ? 21.219 4.289 4.125 1 94.81 181 LEU A N 1
ATOM 1433 C CA . LEU A 1 181 ? 21.156 2.943 4.688 1 94.81 181 LEU A CA 1
ATOM 1434 C C . LEU A 1 181 ? 22.141 2.014 3.99 1 94.81 181 LEU A C 1
ATOM 1436 O O . LEU A 1 181 ? 22.672 1.085 4.609 1 94.81 181 LEU A O 1
ATOM 1440 N N . SER A 1 182 ? 22.281 2.131 2.695 1 92.56 182 SER A N 1
ATOM 1441 C CA . SER A 1 182 ? 23.219 1.31 1.938 1 92.56 182 SER A CA 1
ATOM 1442 C C . SER A 1 182 ? 24.656 1.595 2.354 1 92.56 182 SER A C 1
ATOM 1444 O O . SER A 1 182 ? 25.5 0.702 2.316 1 92.56 182 SER A O 1
ATOM 1446 N N . GLU A 1 183 ? 24.922 2.758 2.641 1 88.88 183 GLU A N 1
ATOM 1447 C CA . GLU A 1 183 ? 26.25 3.133 3.094 1 88.88 183 GLU A CA 1
ATOM 1448 C C . GLU A 1 183 ? 26.547 2.584 4.488 1 88.88 183 GLU A C 1
ATOM 1450 O O . GLU A 1 183 ? 27.672 2.225 4.801 1 88.88 183 GLU A O 1
ATOM 1455 N N . ASP A 1 184 ? 25.609 2.504 5.316 1 78.88 184 ASP A N 1
ATOM 1456 C CA . ASP A 1 184 ? 25.781 1.974 6.668 1 78.88 184 ASP A CA 1
ATOM 1457 C C . ASP A 1 184 ? 25.984 0.462 6.645 1 78.88 184 ASP A C 1
ATOM 1459 O O . ASP A 1 184 ? 26.672 -0.087 7.508 1 78.88 184 ASP A O 1
ATOM 1463 N N . GLU A 1 185 ? 25.266 -0.261 5.777 1 65.81 185 GLU A N 1
ATOM 1464 C CA . GLU A 1 185 ? 25.453 -1.703 5.648 1 65.81 185 GLU A CA 1
ATOM 1465 C C . GLU A 1 185 ? 26.875 -2.037 5.176 1 65.81 185 GLU A C 1
ATOM 1467 O O . GLU A 1 185 ? 27.438 -3.059 5.574 1 65.81 185 GLU A O 1
ATOM 1472 N N . VAL A 1 186 ? 27.422 -1.192 4.363 1 59.09 186 VAL A N 1
ATOM 1473 C CA . VAL A 1 186 ? 28.797 -1.42 3.889 1 59.09 186 VAL A CA 1
ATOM 1474 C C . VAL A 1 186 ? 29.781 -1.112 5.004 1 59.09 186 VAL A C 1
ATOM 1476 O O . VAL A 1 186 ? 30.875 -1.692 5.051 1 59.09 186 VAL A O 1
ATOM 1479 N N . THR A 1 187 ? 29.531 -0.102 5.836 1 51.38 187 THR A N 1
ATOM 1480 C CA . THR A 1 187 ? 30.5 0.238 6.875 1 51.38 187 THR A CA 1
ATOM 1481 C C . THR A 1 187 ? 30.516 -0.823 7.973 1 51.38 187 THR A C 1
ATOM 1483 O O . THR A 1 187 ? 31.469 -0.923 8.734 1 51.38 187 THR A O 1
ATOM 1486 N N . ILE A 1 188 ? 29.422 -1.518 8.094 1 44.81 188 ILE A N 1
ATOM 1487 C CA . ILE A 1 188 ? 29.422 -2.553 9.125 1 44.81 188 ILE A CA 1
ATOM 1488 C C . ILE A 1 188 ? 30.047 -3.83 8.562 1 44.81 188 ILE A C 1
ATOM 1490 O O . ILE A 1 188 ? 30.344 -4.762 9.312 1 44.81 188 ILE A O 1
ATOM 1494 N N . SER A 1 189 ? 29.969 -4.098 7.266 1 32.53 189 SER A N 1
ATOM 1495 C CA . SER A 1 189 ? 30.641 -5.305 6.797 1 32.53 189 SER A CA 1
ATOM 1496 C C . SER A 1 189 ? 32.156 -5.125 6.777 1 32.53 189 SER A C 1
ATOM 1498 O O . SER A 1 189 ? 32.656 -4.051 6.438 1 32.53 189 SER A O 1
ATOM 1500 N N . MET B 1 1 ? 5.078 -4.871 -30.297 1 86.81 1 MET B N 1
ATOM 1501 C CA . MET B 1 1 ? 3.859 -5.289 -29.609 1 86.81 1 MET B CA 1
ATOM 1502 C C . MET B 1 1 ? 3.908 -4.895 -28.141 1 86.81 1 MET B C 1
ATOM 1504 O O . MET B 1 1 ? 4.984 -4.832 -27.531 1 86.81 1 MET B O 1
ATOM 1508 N N . VAL B 1 2 ? 2.812 -4.477 -27.531 1 96.06 2 VAL B N 1
ATOM 1509 C CA . VAL B 1 2 ? 2.748 -4.043 -26.141 1 96.06 2 VAL B CA 1
ATOM 1510 C C . VAL B 1 2 ? 2.67 -5.258 -25.219 1 96.06 2 VAL B C 1
ATOM 1512 O O . VAL B 1 2 ? 1.953 -6.219 -25.516 1 96.06 2 VAL B O 1
ATOM 1515 N N . MET B 1 3 ? 3.492 -5.262 -24.266 1 98.19 3 MET B N 1
ATOM 1516 C CA . MET B 1 3 ? 3.477 -6.344 -23.297 1 98.19 3 MET B CA 1
ATOM 1517 C C . MET B 1 3 ? 2.84 -5.883 -21.984 1 98.19 3 MET B C 1
ATOM 1519 O O . MET B 1 3 ? 3.07 -4.758 -21.547 1 98.19 3 MET B O 1
ATOM 1523 N N . TRP B 1 4 ? 2.025 -6.703 -21.438 1 98.69 4 TRP B N 1
ATOM 1524 C CA . TRP B 1 4 ? 1.44 -6.48 -20.125 1 98.69 4 TRP B CA 1
ATOM 1525 C C . TRP B 1 4 ? 1.805 -7.613 -19.156 1 98.69 4 TRP B C 1
ATOM 1527 O O . TRP B 1 4 ? 1.8 -8.789 -19.547 1 98.69 4 TRP B O 1
ATOM 1537 N N . VAL B 1 5 ? 2.162 -7.273 -17.953 1 98.75 5 VAL B N 1
ATOM 1538 C CA . VAL B 1 5 ? 2.471 -8.242 -16.906 1 98.75 5 VAL B CA 1
ATOM 1539 C C . VAL B 1 5 ? 1.527 -8.055 -15.727 1 98.75 5 VAL B C 1
ATOM 1541 O O . VAL B 1 5 ? 1.367 -6.934 -15.234 1 98.75 5 VAL B O 1
ATOM 1544 N N . PHE B 1 6 ? 0.895 -9.102 -15.312 1 98.81 6 PHE B N 1
ATOM 1545 C CA . PHE B 1 6 ? -0.053 -9.047 -14.203 1 98.81 6 PHE B CA 1
ATOM 1546 C C . PHE B 1 6 ? 0.596 -9.523 -12.914 1 98.81 6 PHE B C 1
ATOM 1548 O O . PHE B 1 6 ? 1.173 -10.617 -12.867 1 98.81 6 PHE B O 1
ATOM 1555 N N . GLY B 1 7 ? 0.521 -8.727 -11.875 1 98.44 7 GLY B N 1
ATOM 1556 C CA . GLY B 1 7 ? 0.964 -9.078 -10.531 1 98.44 7 GLY B CA 1
ATOM 1557 C C . GLY B 1 7 ? -0.182 -9.289 -9.562 1 98.44 7 GLY B C 1
ATOM 1558 O O . GLY B 1 7 ? -1.092 -8.461 -9.477 1 98.44 7 GLY B O 1
ATOM 1559 N N . TYR B 1 8 ? -0.139 -10.422 -8.836 1 98.69 8 TYR B N 1
ATOM 1560 C CA . TYR B 1 8 ? -1.173 -10.742 -7.859 1 98.69 8 TYR B CA 1
ATOM 1561 C C . TYR B 1 8 ? -0.569 -10.953 -6.477 1 98.69 8 TYR B C 1
ATOM 1563 O O . TYR B 1 8 ? -1.292 -11.203 -5.508 1 98.69 8 TYR B O 1
ATOM 1571 N N . GLY B 1 9 ? 0.709 -10.898 -6.328 1 97.69 9 GLY B N 1
ATOM 1572 C CA . GLY B 1 9 ? 1.475 -10.867 -5.09 1 97.69 9 GLY B CA 1
ATOM 1573 C C . GLY B 1 9 ? 2.299 -9.602 -4.934 1 97.69 9 GLY B C 1
ATOM 1574 O O . GLY B 1 9 ? 1.771 -8.492 -5.031 1 97.69 9 GLY B O 1
ATOM 1575 N N . SER B 1 10 ? 3.676 -9.805 -4.746 1 96.44 10 SER B N 1
ATOM 1576 C CA . SER B 1 10 ? 4.508 -8.641 -4.461 1 96.44 10 SER B CA 1
ATOM 1577 C C . SER B 1 10 ? 4.586 -7.715 -5.672 1 96.44 10 SER B C 1
ATOM 1579 O O . SER B 1 10 ? 4.824 -6.516 -5.523 1 96.44 10 SER B O 1
ATOM 1581 N N . LEU B 1 11 ? 4.375 -8.234 -6.855 1 97.38 11 LEU B N 1
ATOM 1582 C CA . LEU B 1 11 ? 4.406 -7.402 -8.055 1 97.38 11 LEU B CA 1
ATOM 1583 C C . LEU B 1 11 ? 3.373 -6.285 -7.969 1 97.38 11 LEU B C 1
ATOM 1585 O O . LEU B 1 11 ? 3.447 -5.305 -8.711 1 97.38 11 LEU B O 1
ATOM 1589 N N . ILE B 1 12 ? 2.402 -6.41 -7.105 1 97.38 12 ILE B N 1
ATOM 1590 C CA . ILE B 1 12 ? 1.382 -5.379 -6.961 1 97.38 12 ILE B CA 1
ATOM 1591 C C . ILE B 1 12 ? 2.029 -4.074 -6.504 1 97.38 12 ILE B C 1
ATOM 1593 O O . ILE B 1 12 ? 1.649 -2.994 -6.957 1 97.38 12 ILE B O 1
ATOM 1597 N N . TRP B 1 13 ? 3.043 -4.141 -5.652 1 93.88 13 TRP B N 1
ATOM 1598 C CA . TRP B 1 13 ? 3.602 -2.906 -5.109 1 93.88 13 TRP B CA 1
ATOM 1599 C C . TRP B 1 13 ? 5.086 -2.789 -5.438 1 93.88 13 TRP B C 1
ATOM 1601 O O . TRP B 1 13 ? 5.699 -1.742 -5.211 1 93.88 13 TRP B O 1
ATOM 1611 N N . LYS B 1 14 ? 5.613 -3.871 -5.938 1 92.94 14 LYS B N 1
ATOM 1612 C CA . LYS B 1 14 ? 7.039 -3.902 -6.258 1 92.94 14 LYS B CA 1
ATOM 1613 C C . LYS B 1 14 ? 7.285 -4.574 -7.605 1 92.94 14 LYS B C 1
ATOM 1615 O O . LYS B 1 14 ? 7.801 -5.691 -7.66 1 92.94 14 LYS B O 1
ATOM 1620 N N . PRO B 1 15 ? 7.066 -3.863 -8.664 1 94.75 15 PRO B N 1
ATOM 1621 C CA . PRO B 1 15 ? 7.289 -4.484 -9.969 1 94.75 15 PRO B CA 1
ATOM 1622 C C . PRO B 1 15 ? 8.758 -4.781 -10.242 1 94.75 15 PRO B C 1
ATOM 1624 O O . PRO B 1 15 ? 9.109 -5.895 -10.648 1 94.75 15 PRO B O 1
ATOM 1627 N N . GLY B 1 16 ? 9.68 -3.771 -9.938 1 93.38 16 GLY B N 1
ATOM 1628 C CA . GLY B 1 16 ? 11.109 -3.992 -10.078 1 93.38 16 GLY B CA 1
ATOM 1629 C C . GLY B 1 16 ? 11.602 -3.809 -11.5 1 93.38 16 GLY B C 1
ATOM 1630 O O . GLY B 1 16 ? 12.75 -4.141 -11.812 1 93.38 16 GLY B O 1
ATOM 1631 N N . PHE B 1 17 ? 10.758 -3.467 -12.469 1 96.44 17 PHE B N 1
ATOM 1632 C CA . PHE B 1 17 ? 11.117 -3.174 -13.859 1 96.44 17 PHE B CA 1
ATOM 1633 C C . PHE B 1 17 ? 10.43 -1.901 -14.336 1 96.44 17 PHE B C 1
ATOM 1635 O O . PHE B 1 17 ? 9.438 -1.463 -13.742 1 96.44 17 PHE B O 1
ATOM 1642 N N . ASN B 1 18 ? 11 -1.346 -15.383 1 95.19 18 ASN B N 1
ATOM 1643 C CA . ASN B 1 18 ? 10.406 -0.144 -15.953 1 95.19 18 ASN B CA 1
ATOM 1644 C C . ASN B 1 18 ? 9.102 -0.456 -16.688 1 95.19 18 ASN B C 1
ATOM 1646 O O . ASN B 1 18 ? 8.992 -1.476 -17.359 1 95.19 18 ASN B O 1
ATOM 1650 N N . TYR B 1 19 ? 8.133 0.417 -16.531 1 96.75 19 TYR B N 1
ATOM 1651 C CA . TYR B 1 19 ? 6.855 0.284 -17.219 1 96.75 19 TYR B CA 1
ATOM 1652 C C . TYR B 1 19 ? 6.316 1.647 -17.641 1 96.75 19 TYR B C 1
ATOM 1654 O O . TYR B 1 19 ? 6.738 2.678 -17.109 1 96.75 19 TYR B O 1
ATOM 1662 N N . ASP B 1 20 ? 5.418 1.605 -18.578 1 96.38 20 ASP B N 1
ATOM 1663 C CA . ASP B 1 20 ? 4.906 2.85 -19.156 1 96.38 20 ASP B CA 1
ATOM 1664 C C . ASP B 1 20 ? 3.588 3.252 -18.5 1 96.38 20 ASP B C 1
ATOM 1666 O O . ASP B 1 20 ? 3.242 4.434 -18.453 1 96.38 20 ASP B O 1
ATOM 1670 N N . ASP B 1 21 ? 2.85 2.273 -18.109 1 94.88 21 ASP B N 1
ATOM 1671 C CA . ASP B 1 21 ? 1.54 2.467 -17.5 1 94.88 21 ASP B CA 1
ATOM 1672 C C . ASP B 1 21 ? 1.172 1.284 -16.609 1 94.88 21 ASP B C 1
ATOM 1674 O O . ASP B 1 21 ? 1.845 0.252 -16.625 1 94.88 21 ASP B O 1
ATOM 1678 N N . ARG B 1 22 ? 0.241 1.474 -15.773 1 95.25 22 ARG B N 1
ATOM 1679 C CA . ARG B 1 22 ? -0.277 0.396 -14.938 1 95.25 22 ARG B CA 1
ATOM 1680 C C . ARG B 1 22 ? -1.797 0.465 -14.836 1 95.25 22 ARG B C 1
ATOM 1682 O O . ARG B 1 22 ? -2.391 1.524 -15.047 1 95.25 22 ARG B O 1
ATOM 1689 N N . LEU B 1 23 ? -2.389 -0.598 -14.625 1 94.88 23 LEU B N 1
ATOM 1690 C CA . LEU B 1 23 ? -3.842 -0.713 -14.57 1 94.88 23 LEU B CA 1
ATOM 1691 C C . LEU B 1 23 ? -4.273 -1.692 -13.484 1 94.88 23 LEU B C 1
ATOM 1693 O O . LEU B 1 23 ? -3.947 -2.881 -13.555 1 94.88 23 LEU B O 1
ATOM 1697 N N . PHE B 1 24 ? -4.965 -1.119 -12.422 1 94.62 24 PHE B N 1
ATOM 1698 C CA . PHE B 1 24 ? -5.539 -1.99 -11.398 1 94.62 24 PHE B CA 1
ATOM 1699 C C . PHE B 1 24 ? -6.773 -2.707 -11.938 1 94.62 24 PHE B C 1
ATOM 1701 O O . PHE B 1 24 ? -7.641 -2.086 -12.555 1 94.62 24 PHE B O 1
ATOM 1708 N N . GLY B 1 25 ? -6.832 -3.984 -11.797 1 96.62 25 GLY B N 1
ATOM 1709 C CA . GLY B 1 25 ? -7.914 -4.816 -12.305 1 96.62 25 GLY B CA 1
ATOM 1710 C C . GLY B 1 25 ? -7.871 -6.234 -11.766 1 96.62 25 GLY B C 1
ATOM 1711 O O . GLY B 1 25 ? -7.258 -6.496 -10.727 1 96.62 25 GLY B O 1
ATOM 1712 N N . PHE B 1 26 ? -8.711 -7.098 -12.438 1 98 26 PHE B N 1
ATOM 1713 C CA . PHE B 1 26 ? -8.781 -8.469 -11.953 1 98 26 PHE B CA 1
ATOM 1714 C C . PHE B 1 26 ? -8.844 -9.453 -13.117 1 98 26 PHE B C 1
ATOM 1716 O O . PHE B 1 26 ? -9.18 -9.07 -14.242 1 98 26 PHE B O 1
ATOM 1723 N N . ILE B 1 27 ? -8.398 -10.648 -12.891 1 98.19 27 ILE B N 1
ATOM 1724 C CA . ILE B 1 27 ? -8.539 -11.758 -13.828 1 98.19 27 ILE B CA 1
ATOM 1725 C C . ILE B 1 27 ? -9.633 -12.711 -13.344 1 98.19 27 ILE B C 1
ATOM 1727 O O . ILE B 1 27 ? -9.891 -12.812 -12.141 1 98.19 27 ILE B O 1
ATOM 1731 N N . LYS B 1 28 ? -10.242 -13.391 -14.25 1 97.06 28 LYS B N 1
ATOM 1732 C CA . LYS B 1 28 ? -11.359 -14.266 -13.922 1 97.06 28 LYS B CA 1
ATOM 1733 C C . LYS B 1 28 ? -10.922 -15.727 -13.883 1 97.06 28 LYS B C 1
ATOM 1735 O O . LYS B 1 28 ? -9.977 -16.109 -14.562 1 97.06 28 LYS B O 1
ATOM 1740 N N . GLY B 1 29 ? -11.625 -16.469 -13.047 1 96.5 29 GLY B N 1
ATOM 1741 C CA . GLY B 1 29 ? -11.453 -17.922 -13.031 1 96.5 29 GLY B CA 1
ATOM 1742 C C . GLY B 1 29 ? -10.266 -18.359 -12.195 1 96.5 29 GLY B C 1
ATOM 1743 O O . GLY B 1 29 ? -9.844 -19.516 -12.281 1 96.5 29 GLY B O 1
ATOM 1744 N N . TYR B 1 30 ? -9.664 -17.453 -11.422 1 97.75 30 TYR B N 1
ATOM 1745 C CA . TYR B 1 30 ? -8.539 -17.766 -10.547 1 97.75 30 TYR B CA 1
ATOM 1746 C C . TYR B 1 30 ? -8.773 -17.219 -9.141 1 97.75 30 TYR B C 1
ATOM 1748 O O . TYR B 1 30 ? -9.422 -16.188 -8.977 1 97.75 30 TYR B O 1
ATOM 1756 N N . ARG B 1 31 ? -8.281 -17.891 -8.203 1 98 31 ARG B N 1
ATOM 1757 C CA . ARG B 1 31 ? -8.203 -17.328 -6.855 1 98 31 ARG B CA 1
ATOM 1758 C C . ARG B 1 31 ? -6.762 -17.344 -6.348 1 98 31 ARG B C 1
ATOM 1760 O O . ARG B 1 31 ? -5.988 -18.234 -6.684 1 98 31 ARG B O 1
ATOM 1767 N N . ARG B 1 32 ? -6.434 -16.375 -5.574 1 98.69 32 ARG B N 1
ATOM 1768 C CA . ARG B 1 32 ? -5.137 -16.219 -4.922 1 98.69 32 ARG B CA 1
ATOM 1769 C C . ARG B 1 32 ? -5.055 -17.094 -3.666 1 98.69 32 ARG B C 1
ATOM 1771 O O . ARG B 1 32 ? -5.949 -17.047 -2.818 1 98.69 32 ARG B O 1
ATOM 1778 N N . VAL B 1 33 ? -3.99 -17.906 -3.568 1 98.81 33 VAL B N 1
ATOM 1779 C CA . VAL B 1 33 ? -3.852 -18.781 -2.402 1 98.81 33 VAL B CA 1
ATOM 1780 C C . VAL B 1 33 ? -2.396 -18.797 -1.938 1 98.81 33 VAL B C 1
ATOM 1782 O O . VAL B 1 33 ? -1.478 -18.75 -2.76 1 98.81 33 VAL B O 1
ATOM 1785 N N . PHE B 1 34 ? -2.164 -18.875 -0.642 1 98.88 34 PHE B N 1
ATOM 1786 C CA . PHE B 1 34 ? -0.832 -18.953 -0.054 1 98.88 34 PHE B CA 1
ATOM 1787 C C . PHE B 1 34 ? -0.325 -20.391 -0.064 1 98.88 34 PHE B C 1
ATOM 1789 O O . PHE B 1 34 ? 0.135 -20.906 0.959 1 98.88 34 PHE B O 1
ATOM 1796 N N . TYR B 1 35 ? -0.283 -20.984 -1.214 1 98.81 35 TYR B N 1
ATOM 1797 C CA . TYR B 1 35 ? 0.069 -22.391 -1.33 1 98.81 35 TYR B CA 1
ATOM 1798 C C . TYR B 1 35 ? 1.486 -22.562 -1.864 1 98.81 35 TYR B C 1
ATOM 1800 O O . TYR B 1 35 ? 2.004 -23.672 -1.934 1 98.81 35 TYR B O 1
ATOM 1808 N N . GLN B 1 36 ? 2.107 -21.453 -2.266 1 98.69 36 GLN B N 1
ATOM 1809 C CA . GLN B 1 36 ? 3.453 -21.5 -2.824 1 98.69 36 GLN B CA 1
ATOM 1810 C C . GLN B 1 36 ? 4.508 -21.344 -1.734 1 98.69 36 GLN B C 1
ATOM 1812 O O . GLN B 1 36 ? 4.465 -20.391 -0.958 1 98.69 36 GLN B O 1
ATOM 1817 N N . GLY B 1 37 ? 5.398 -22.281 -1.672 1 98.56 37 GLY B N 1
ATOM 1818 C CA . GLY B 1 37 ? 6.52 -22.156 -0.752 1 98.56 37 GLY B CA 1
ATOM 1819 C C . GLY B 1 37 ? 7.57 -21.172 -1.218 1 98.56 37 GLY B C 1
ATOM 1820 O O . GLY B 1 37 ? 7.801 -21.016 -2.42 1 98.56 37 GLY B O 1
ATOM 1821 N N . SER B 1 38 ? 8.164 -20.469 -0.309 1 97.88 38 SER B N 1
ATOM 1822 C CA . SER B 1 38 ? 9.289 -19.578 -0.554 1 97.88 38 SER B CA 1
ATOM 1823 C C . SER B 1 38 ? 10.547 -20.047 0.171 1 97.88 38 SER B C 1
ATOM 1825 O O . SER B 1 38 ? 10.594 -20.047 1.402 1 97.88 38 SER B O 1
ATOM 1827 N N . THR B 1 39 ? 11.555 -20.422 -0.548 1 97.75 39 THR B N 1
ATOM 1828 C CA . THR B 1 39 ? 12.758 -20.984 0.054 1 97.75 39 THR B CA 1
ATOM 1829 C C . THR B 1 39 ? 13.953 -20.062 -0.138 1 97.75 39 THR B C 1
ATOM 1831 O O . THR B 1 39 ? 15.023 -20.297 0.429 1 97.75 39 THR B O 1
ATOM 1834 N N . ASP B 1 40 ? 13.742 -19 -0.887 1 95.5 40 ASP B N 1
ATOM 1835 C CA . ASP B 1 40 ? 14.883 -18.156 -1.188 1 95.5 40 ASP B CA 1
ATOM 1836 C C . ASP B 1 40 ? 14.547 -16.672 -0.953 1 95.5 40 ASP B C 1
ATOM 1838 O O . ASP B 1 40 ? 15.367 -15.797 -1.229 1 95.5 40 ASP B O 1
ATOM 1842 N N . HIS B 1 41 ? 13.336 -16.344 -0.45 1 94.81 41 HIS B N 1
ATOM 1843 C CA . HIS B 1 41 ? 12.945 -14.961 -0.155 1 94.81 41 HIS B CA 1
ATOM 1844 C C . HIS B 1 41 ? 12.375 -14.844 1.254 1 94.81 41 HIS B C 1
ATOM 1846 O O . HIS B 1 41 ? 13.031 -14.305 2.15 1 94.81 41 HIS B O 1
ATOM 1852 N N . ARG B 1 42 ? 11.258 -15.469 1.418 1 97.5 42 ARG B N 1
ATOM 1853 C CA . ARG B 1 42 ? 10.523 -15.266 2.664 1 97.5 42 ARG B CA 1
ATOM 1854 C C . ARG B 1 42 ? 10.648 -16.484 3.578 1 97.5 42 ARG B C 1
ATOM 1856 O O . ARG B 1 42 ? 9.953 -16.578 4.59 1 97.5 42 ARG B O 1
ATOM 1863 N N . GLY B 1 43 ? 11.477 -17.375 3.209 1 98.12 43 GLY B N 1
ATOM 1864 C CA . GLY B 1 43 ? 11.852 -18.578 3.943 1 98.12 43 GLY B CA 1
ATOM 1865 C C . GLY B 1 43 ? 13.164 -19.172 3.477 1 98.12 43 GLY B C 1
ATOM 1866 O O . GLY B 1 43 ? 13.938 -18.531 2.777 1 98.12 43 GLY B O 1
ATOM 1867 N N . THR B 1 44 ? 13.438 -20.328 4.023 1 98.19 44 THR B N 1
ATOM 1868 C CA . THR B 1 44 ? 14.617 -21.109 3.674 1 98.19 44 THR B CA 1
ATOM 1869 C C . THR B 1 44 ? 14.219 -22.531 3.258 1 98.19 44 THR B C 1
ATOM 1871 O O . THR B 1 44 ? 13.078 -22.938 3.457 1 98.19 44 THR B O 1
ATOM 1874 N N . PRO B 1 45 ? 15.211 -23.188 2.586 1 97.19 45 PRO B N 1
ATOM 1875 C CA . PRO B 1 45 ? 14.906 -24.594 2.275 1 97.19 45 PRO B CA 1
ATOM 1876 C C . PRO B 1 45 ? 14.523 -25.406 3.512 1 97.19 45 PRO B C 1
ATOM 1878 O O . PRO B 1 45 ? 13.641 -26.25 3.445 1 97.19 45 PRO B O 1
ATOM 1881 N N . GLU B 1 46 ? 15.078 -25.125 4.676 1 97.69 46 GLU B N 1
ATOM 1882 C CA . GLU B 1 46 ? 14.812 -25.859 5.91 1 97.69 46 GLU B CA 1
ATOM 1883 C C . GLU B 1 46 ? 13.477 -25.453 6.52 1 97.69 46 GLU B C 1
ATOM 1885 O O . GLU B 1 46 ? 12.812 -26.266 7.172 1 97.69 46 GLU B O 1
ATOM 1890 N N . PHE B 1 47 ? 13.109 -24.234 6.301 1 98.31 47 PHE B N 1
ATOM 1891 C CA . PHE B 1 47 ? 11.852 -23.719 6.82 1 98.31 47 PHE B CA 1
ATOM 1892 C C . PHE B 1 47 ? 11.227 -22.734 5.836 1 98.31 47 PHE B C 1
ATOM 1894 O O . PHE B 1 47 ? 11.289 -21.516 6.043 1 98.31 47 PHE B O 1
ATOM 1901 N N . PRO B 1 48 ? 10.57 -23.266 4.859 1 98.62 48 PRO B N 1
ATOM 1902 C CA . PRO B 1 48 ? 10.016 -22.422 3.803 1 98.62 48 PRO B CA 1
ATOM 1903 C C . PRO B 1 48 ? 8.93 -21.469 4.316 1 98.62 48 PRO B C 1
ATOM 1905 O O . PRO B 1 48 ? 8.18 -21.828 5.223 1 98.62 48 PRO B O 1
ATOM 1908 N N . GLY B 1 49 ? 8.938 -20.297 3.852 1 98.75 49 GLY B N 1
ATOM 1909 C CA . GLY B 1 49 ? 7.766 -19.453 4.004 1 98.75 49 GLY B CA 1
ATOM 1910 C C . GLY B 1 49 ? 6.648 -19.797 3.039 1 98.75 49 GLY B C 1
ATOM 1911 O O . GLY B 1 49 ? 6.707 -20.812 2.348 1 98.75 49 GLY B O 1
ATOM 1912 N N . ARG B 1 50 ? 5.656 -18.969 3.049 1 98.81 50 ARG B N 1
ATOM 1913 C CA . ARG B 1 50 ? 4.566 -19.109 2.086 1 98.81 50 ARG B CA 1
ATOM 1914 C C . ARG B 1 50 ? 4.293 -17.781 1.376 1 98.81 50 ARG B C 1
ATOM 1916 O O . ARG B 1 50 ? 4.211 -16.734 2.02 1 98.81 50 ARG B O 1
ATOM 1923 N N . THR B 1 51 ? 4.156 -17.875 0.094 1 98.69 51 THR B N 1
ATOM 1924 C CA . THR B 1 51 ? 3.699 -16.781 -0.755 1 98.69 51 THR B CA 1
ATOM 1925 C C . THR B 1 51 ? 2.498 -17.203 -1.591 1 98.69 51 THR B C 1
ATOM 1927 O O . THR B 1 51 ? 1.968 -18.297 -1.407 1 98.69 51 THR B O 1
ATOM 1930 N N . VAL B 1 52 ? 2.09 -16.328 -2.488 1 98.81 52 VAL B N 1
ATOM 1931 C CA . VAL B 1 52 ? 0.812 -16.609 -3.137 1 98.81 52 VAL B CA 1
ATOM 1932 C C . VAL B 1 52 ? 1.055 -17.188 -4.531 1 98.81 52 VAL B C 1
ATOM 1934 O O . VAL B 1 52 ? 2.098 -16.938 -5.141 1 98.81 52 VAL B O 1
ATOM 1937 N N . THR B 1 53 ? 0.184 -18 -4.953 1 98.81 53 THR B N 1
ATOM 1938 C CA . THR B 1 53 ? -0.001 -18.453 -6.324 1 98.81 53 THR B CA 1
ATOM 1939 C C . THR B 1 53 ? -1.479 -18.453 -6.703 1 98.81 53 THR B C 1
ATOM 1941 O O . THR B 1 53 ? -2.32 -17.984 -5.934 1 98.81 53 THR B O 1
ATOM 1944 N N . LEU B 1 54 ? -1.779 -18.875 -7.93 1 98.69 54 LEU B N 1
ATOM 1945 C CA . LEU B 1 54 ? -3.152 -18.875 -8.422 1 98.69 54 LEU B CA 1
ATOM 1946 C C . LEU B 1 54 ? -3.67 -20.312 -8.578 1 98.69 54 LEU B C 1
ATOM 1948 O O . LEU B 1 54 ? -2.934 -21.188 -9.023 1 98.69 54 LEU B O 1
ATOM 1952 N N . GLU B 1 55 ? -4.828 -20.5 -8.219 1 97.75 55 GLU B N 1
ATOM 1953 C CA . GLU B 1 55 ? -5.543 -21.75 -8.469 1 97.75 55 GLU B CA 1
ATOM 1954 C C . GLU B 1 55 ? -6.797 -21.5 -9.305 1 97.75 55 GLU B C 1
ATOM 1956 O O . GLU B 1 55 ? -7.543 -20.547 -9.047 1 97.75 55 GLU B O 1
ATOM 1961 N N . PRO B 1 56 ? -7 -22.406 -10.312 1 97 56 PRO B N 1
ATOM 1962 C CA . PRO B 1 56 ? -8.266 -22.266 -11.039 1 97 56 PRO B CA 1
ATOM 1963 C C . PRO B 1 56 ? -9.484 -22.344 -10.125 1 97 56 PRO B C 1
ATOM 1965 O O . PRO B 1 56 ? -9.562 -23.234 -9.273 1 97 56 PRO B O 1
ATOM 1968 N N . ALA B 1 57 ? -10.305 -21.406 -10.234 1 97 57 ALA B N 1
ATOM 1969 C CA . ALA B 1 57 ? -11.531 -21.328 -9.445 1 97 57 ALA B CA 1
ATOM 1970 C C . ALA B 1 57 ? -12.633 -20.609 -10.211 1 97 57 ALA B C 1
ATOM 1972 O O . ALA B 1 57 ? -12.648 -19.375 -10.281 1 97 57 ALA B O 1
ATOM 1973 N N . GLU B 1 58 ? -13.562 -21.406 -10.68 1 95.69 58 GLU B N 1
ATOM 1974 C CA . GLU B 1 58 ? -14.648 -20.844 -11.477 1 95.69 58 GLU B CA 1
ATOM 1975 C C . GLU B 1 58 ? -15.461 -19.828 -10.672 1 95.69 58 GLU B C 1
ATOM 1977 O O . GLU B 1 58 ? -15.797 -20.078 -9.508 1 95.69 58 GLU B O 1
ATOM 1982 N N . GLY B 1 59 ? -15.758 -18.703 -11.258 1 94.31 59 GLY B N 1
ATOM 1983 C CA . GLY B 1 59 ? -16.578 -17.688 -10.625 1 94.31 59 GLY B CA 1
ATOM 1984 C C . GLY B 1 59 ? -15.797 -16.75 -9.727 1 94.31 59 GLY B C 1
ATOM 1985 O O . GLY B 1 59 ? -16.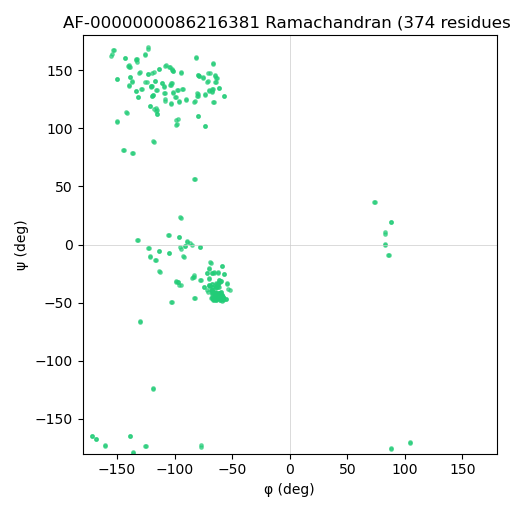328 -15.734 -9.258 1 94.31 59 GLY B O 1
ATOM 1986 N N . GLU B 1 60 ? -14.539 -17.078 -9.5 1 95.56 60 GLU B N 1
ATOM 1987 C CA . GLU B 1 60 ? -13.695 -16.25 -8.648 1 95.56 60 GLU B CA 1
ATOM 1988 C C . GLU B 1 60 ? -12.891 -15.258 -9.477 1 95.56 60 GLU B C 1
ATOM 1990 O O . GLU B 1 60 ? -12.617 -15.5 -10.656 1 95.56 60 GLU B O 1
ATOM 1995 N N . ASN B 1 61 ? -12.648 -14.117 -8.875 1 96.06 61 ASN B N 1
ATOM 1996 C CA . ASN B 1 61 ? -11.789 -13.086 -9.453 1 96.06 61 ASN B CA 1
ATOM 1997 C C . ASN B 1 61 ? -10.555 -12.836 -8.586 1 96.06 61 ASN B C 1
ATOM 1999 O O . ASN B 1 61 ? -10.633 -12.875 -7.359 1 96.06 61 ASN B O 1
ATOM 2003 N N . CYS B 1 62 ? -9.484 -12.648 -9.227 1 97.81 62 CYS B N 1
ATOM 2004 C CA . CYS B 1 62 ? -8.266 -12.273 -8.523 1 97.81 62 CYS B CA 1
ATOM 2005 C C . CYS B 1 62 ? -7.809 -10.875 -8.922 1 97.81 62 CYS B C 1
ATOM 2007 O O . CYS B 1 62 ? -7.379 -10.656 -10.062 1 97.81 62 CYS B O 1
ATOM 2009 N N . TRP B 1 63 ? -7.898 -9.961 -7.973 1 97.31 63 TRP B N 1
ATOM 2010 C CA . TRP B 1 63 ? -7.496 -8.57 -8.203 1 97.31 63 TRP B CA 1
ATOM 2011 C C . TRP B 1 63 ? -5.984 -8.422 -8.102 1 97.31 63 TRP B C 1
ATOM 2013 O O . TRP B 1 63 ? -5.332 -9.109 -7.316 1 97.31 63 TRP B O 1
ATOM 2023 N N . GLY B 1 64 ? -5.465 -7.539 -8.906 1 97.88 64 GLY B N 1
ATOM 2024 C CA . GLY B 1 64 ? -4.043 -7.246 -8.938 1 97.88 64 GLY B CA 1
ATOM 2025 C C . GLY B 1 64 ? -3.703 -6.051 -9.812 1 97.88 64 GLY B C 1
ATOM 2026 O O . GLY B 1 64 ? -4.547 -5.184 -10.039 1 97.88 64 GLY B O 1
ATOM 2027 N N . MET B 1 65 ? -2.467 -5.91 -10.133 1 97.75 65 MET B N 1
ATOM 2028 C CA . MET B 1 65 ? -1.958 -4.789 -10.914 1 97.75 65 MET B CA 1
ATOM 2029 C C . MET B 1 65 ? -1.338 -5.273 -12.227 1 97.75 65 MET B C 1
ATOM 2031 O O . MET B 1 65 ? -0.568 -6.238 -12.227 1 97.75 65 MET B O 1
ATOM 2035 N N . ALA B 1 66 ? -1.744 -4.699 -13.352 1 98.38 66 ALA B N 1
ATOM 2036 C CA . ALA B 1 66 ? -1.106 -4.969 -14.633 1 98.38 66 ALA B CA 1
ATOM 2037 C C . ALA B 1 66 ? -0.179 -3.824 -15.039 1 98.38 66 ALA B C 1
ATOM 2039 O O . ALA B 1 66 ? -0.515 -2.65 -14.859 1 98.38 66 ALA B O 1
ATOM 2040 N N . TYR B 1 67 ? 0.977 -4.129 -15.57 1 98.19 67 TYR B N 1
ATOM 2041 C CA . TYR B 1 67 ? 1.974 -3.148 -15.984 1 98.19 67 TYR B CA 1
ATOM 2042 C C . TYR B 1 67 ? 2.188 -3.197 -17.5 1 98.19 67 TYR B C 1
ATOM 2044 O O . TYR B 1 67 ? 2.4 -4.27 -18.062 1 98.19 67 TYR B O 1
ATOM 2052 N N . LYS B 1 68 ? 2.182 -2.086 -18.094 1 98.56 68 LYS B N 1
ATOM 2053 C CA . LYS B 1 68 ? 2.332 -1.936 -19.531 1 98.56 68 LYS B CA 1
ATOM 2054 C C . LYS B 1 68 ? 3.781 -1.631 -19.906 1 98.56 68 LYS B C 1
ATOM 2056 O O . LYS B 1 68 ? 4.387 -0.71 -19.359 1 98.56 68 LYS B O 1
ATOM 2061 N N . ILE B 1 69 ? 4.355 -2.438 -20.75 1 98.44 69 ILE B N 1
ATOM 2062 C CA . ILE B 1 69 ? 5.703 -2.203 -21.266 1 98.44 69 ILE B CA 1
ATOM 2063 C C . ILE B 1 69 ? 5.664 -2.111 -22.781 1 98.44 69 ILE B C 1
ATOM 2065 O O . ILE B 1 69 ? 5.34 -3.088 -23.453 1 98.44 69 ILE B O 1
ATOM 2069 N N . THR B 1 70 ? 6.051 -1.005 -23.328 1 97.81 70 THR B N 1
ATOM 2070 C CA . THR B 1 70 ? 5.863 -0.757 -24.75 1 97.81 70 THR B CA 1
ATOM 2071 C C . THR B 1 70 ? 7.172 -0.947 -25.516 1 97.81 70 THR B C 1
ATOM 2073 O O . THR B 1 70 ? 7.203 -1.619 -26.547 1 97.81 70 THR B O 1
ATOM 2076 N N . LYS B 1 71 ? 8.297 -0.303 -25 1 97 71 LYS B N 1
ATOM 2077 C CA . LYS B 1 71 ? 9.578 -0.365 -25.688 1 97 71 LYS B CA 1
ATOM 2078 C C . LYS B 1 71 ? 10.148 -1.781 -25.672 1 97 71 LYS B C 1
ATOM 2080 O O . LYS B 1 71 ? 10.172 -2.43 -24.625 1 97 71 LYS B O 1
ATOM 2085 N N . GLU B 1 72 ? 10.602 -2.264 -26.734 1 97 72 GLU B N 1
ATOM 2086 C CA . GLU B 1 72 ? 11.125 -3.617 -26.875 1 97 72 GLU B CA 1
ATOM 2087 C C . GLU B 1 72 ? 12.305 -3.85 -25.922 1 97 72 GLU B C 1
ATOM 2089 O O . GLU B 1 72 ? 12.414 -4.918 -25.312 1 97 72 GLU B O 1
ATOM 2094 N N . GLU B 1 73 ? 13.141 -2.914 -25.859 1 97.25 73 GLU B N 1
ATOM 2095 C CA . GLU B 1 73 ? 14.297 -3.037 -24.984 1 97.25 73 GLU B CA 1
ATOM 2096 C C . GLU B 1 73 ? 13.867 -3.209 -23.531 1 97.25 73 GLU B C 1
ATOM 2098 O O . GLU B 1 73 ? 14.445 -4.023 -22.797 1 97.25 73 GLU B O 1
ATOM 2103 N N . ASP B 1 74 ? 12.875 -2.453 -23.141 1 97.62 74 ASP B N 1
ATOM 2104 C CA . ASP B 1 74 ? 12.352 -2.559 -21.781 1 97.62 74 ASP B CA 1
ATOM 2105 C C . ASP B 1 74 ? 11.672 -3.904 -21.562 1 97.62 74 ASP B C 1
ATOM 2107 O O . ASP B 1 74 ? 11.711 -4.453 -20.453 1 97.62 74 ASP B O 1
ATOM 2111 N N . GLN B 1 75 ? 11.008 -4.371 -22.578 1 97.81 75 GLN B N 1
ATOM 2112 C CA . GLN B 1 75 ? 10.375 -5.684 -22.484 1 97.81 75 GLN B CA 1
ATOM 2113 C C . GLN B 1 75 ? 11.406 -6.773 -22.219 1 97.81 75 GLN B C 1
ATOM 2115 O O . GLN B 1 75 ? 11.211 -7.621 -21.344 1 97.81 75 GLN B O 1
ATOM 2120 N N . GLU B 1 76 ? 12.461 -6.727 -22.938 1 97.81 76 GLU B N 1
ATOM 2121 C CA . GLU B 1 76 ? 13.523 -7.719 -22.766 1 97.81 76 GLU B CA 1
ATOM 2122 C C . GLU B 1 76 ? 14.125 -7.66 -21.375 1 97.81 76 GLU B C 1
ATOM 2124 O O . GLU B 1 76 ? 14.359 -8.695 -20.75 1 97.81 76 GLU B O 1
ATOM 2129 N N . VAL B 1 77 ? 14.367 -6.477 -20.906 1 97.88 77 VAL B N 1
ATOM 2130 C CA . VAL B 1 77 ? 14.922 -6.289 -19.578 1 97.88 77 VAL B CA 1
ATOM 2131 C C . VAL B 1 77 ? 13.945 -6.828 -18.531 1 97.88 77 VAL B C 1
ATOM 2133 O O . VAL B 1 77 ? 14.352 -7.547 -17.609 1 97.88 77 VAL B O 1
ATOM 2136 N N . ALA B 1 78 ? 12.68 -6.453 -18.719 1 97.88 78 ALA B N 1
ATOM 2137 C CA . ALA B 1 78 ? 11.656 -6.891 -17.781 1 97.88 78 ALA B CA 1
ATOM 2138 C C . ALA B 1 78 ? 11.539 -8.414 -17.75 1 97.88 78 ALA B C 1
ATOM 2140 O O . ALA B 1 78 ? 11.469 -9.023 -16.688 1 97.88 78 ALA B O 1
ATOM 2141 N N . LEU B 1 79 ? 11.539 -9.023 -18.938 1 97.56 79 LEU B N 1
ATOM 2142 C CA . LEU B 1 79 ? 11.406 -10.477 -19.031 1 97.56 79 LEU B CA 1
ATOM 2143 C C . LEU B 1 79 ? 12.602 -11.172 -18.375 1 97.56 79 LEU B C 1
ATOM 2145 O O . LEU B 1 79 ? 12.43 -12.164 -17.672 1 97.56 79 LEU B O 1
ATOM 2149 N N . THR B 1 80 ? 13.805 -10.68 -18.594 1 97.75 80 THR B N 1
ATOM 2150 C CA . THR B 1 80 ? 15.008 -11.234 -17.984 1 97.75 80 THR B CA 1
ATOM 2151 C C . THR B 1 80 ? 14.953 -11.125 -16.469 1 97.75 80 THR B C 1
ATOM 2153 O O . THR B 1 80 ? 15.266 -12.078 -15.758 1 97.75 80 THR B O 1
ATOM 2156 N N . TYR B 1 81 ? 14.547 -10 -16.016 1 97.75 81 TYR B N 1
ATOM 2157 C CA . TYR B 1 81 ? 14.398 -9.75 -14.578 1 97.75 81 TYR B CA 1
ATOM 2158 C C . TYR B 1 81 ? 13.391 -10.703 -13.961 1 97.75 81 TYR B C 1
ATOM 2160 O O . TYR B 1 81 ? 13.648 -11.312 -12.922 1 97.75 81 TYR B O 1
ATOM 2168 N N . LEU B 1 82 ? 12.219 -10.859 -14.672 1 97.5 82 LEU B N 1
ATOM 2169 C CA . LEU B 1 82 ? 11.125 -11.672 -14.148 1 97.5 82 LEU B CA 1
ATOM 2170 C C . LEU B 1 82 ? 11.492 -13.156 -14.156 1 97.5 82 LEU B C 1
ATOM 2172 O O . LEU B 1 82 ? 11.031 -13.922 -13.312 1 97.5 82 LEU B O 1
ATOM 2176 N N . GLU B 1 83 ? 12.352 -13.594 -15.094 1 95.12 83 GLU B N 1
ATOM 2177 C CA . GLU B 1 83 ? 12.812 -14.977 -15.148 1 95.12 83 GLU B CA 1
ATOM 2178 C C . GLU B 1 83 ? 13.586 -15.352 -13.891 1 95.12 83 GLU B C 1
ATOM 2180 O O . GLU B 1 83 ? 13.516 -16.5 -13.43 1 95.12 83 GLU B O 1
ATOM 2185 N N . VAL B 1 84 ? 14.32 -14.383 -13.375 1 94.44 84 VAL B N 1
ATOM 2186 C CA . VAL B 1 84 ? 15.117 -14.625 -12.172 1 94.44 84 VAL B CA 1
ATOM 2187 C C . VAL B 1 84 ? 14.234 -14.469 -10.938 1 94.44 84 VAL B C 1
ATOM 2189 O O . VAL B 1 84 ? 14.219 -15.344 -10.062 1 94.44 84 VAL B O 1
ATOM 2192 N N . ARG B 1 85 ? 13.445 -13.422 -10.891 1 93.06 85 ARG B N 1
ATOM 2193 C CA . ARG B 1 85 ? 12.633 -13.086 -9.727 1 93.06 85 ARG B CA 1
ATOM 2194 C C . ARG B 1 85 ? 11.547 -14.133 -9.5 1 93.06 85 ARG B C 1
ATOM 2196 O O . ARG B 1 85 ? 11.305 -14.539 -8.359 1 93.06 85 ARG B O 1
ATOM 2203 N N . GLU B 1 86 ? 10.859 -14.477 -10.57 1 93.12 86 GLU B N 1
ATOM 2204 C CA . GLU B 1 86 ? 9.727 -15.391 -10.477 1 93.12 86 GLU B CA 1
ATOM 2205 C C . GLU B 1 86 ? 10.148 -16.828 -10.758 1 93.12 86 GLU B C 1
ATOM 2207 O O . GLU B 1 86 ? 9.312 -17.672 -11.094 1 93.12 86 GLU B O 1
ATOM 2212 N N . LYS B 1 87 ? 11.391 -17.234 -10.609 1 93.5 87 LYS B N 1
ATOM 2213 C CA . LYS B 1 87 ? 11.961 -18.516 -11.039 1 93.5 87 LYS B CA 1
ATOM 2214 C C . LYS B 1 87 ? 11.289 -19.672 -10.32 1 93.5 87 LYS B C 1
ATOM 2216 O O . LYS B 1 87 ? 11.297 -20.812 -10.82 1 93.5 87 LYS B O 1
ATOM 2221 N N . GLN B 1 88 ? 10.703 -19.516 -9.172 1 94.56 88 GLN B N 1
ATOM 2222 C CA . GLN B 1 88 ? 10.078 -20.594 -8.422 1 94.56 88 GLN B CA 1
ATOM 2223 C C . GLN B 1 88 ? 8.648 -20.844 -8.891 1 94.56 88 GLN B C 1
ATOM 2225 O O . GLN B 1 88 ? 7.973 -21.75 -8.398 1 94.56 88 GLN B O 1
ATOM 2230 N N . TYR B 1 89 ? 8.172 -20.094 -9.852 1 96.62 89 TYR B N 1
ATOM 2231 C CA . TYR B 1 89 ? 6.871 -20.297 -10.492 1 96.62 89 TYR B CA 1
ATOM 2232 C C . TYR B 1 89 ? 7.035 -20.953 -11.852 1 96.62 89 TYR B C 1
ATOM 2234 O O . TYR B 1 89 ? 7.617 -20.375 -12.766 1 96.62 89 TYR B O 1
ATOM 2242 N N . ASP B 1 90 ? 6.422 -22.094 -12.055 1 97.06 90 ASP B N 1
ATOM 2243 C CA . ASP B 1 90 ? 6.785 -23 -13.141 1 97.06 90 ASP B CA 1
ATOM 2244 C C . ASP B 1 90 ? 5.934 -22.734 -14.383 1 97.06 90 ASP B C 1
ATOM 2246 O O . ASP B 1 90 ? 6.199 -23.281 -15.453 1 97.06 90 ASP B O 1
ATOM 2250 N N . GLN B 1 91 ? 4.887 -21.906 -14.266 1 97.38 91 GLN B N 1
ATOM 2251 C CA . GLN B 1 91 ? 3.967 -21.734 -15.391 1 97.38 91 GLN B CA 1
ATOM 2252 C C . GLN B 1 91 ? 3.828 -20.25 -15.742 1 97.38 91 GLN B C 1
ATOM 2254 O O . GLN B 1 91 ? 3.762 -19.391 -14.859 1 97.38 91 GLN B O 1
ATOM 2259 N N . LYS B 1 92 ? 3.781 -19.984 -17.047 1 97 92 LYS B N 1
ATOM 2260 C CA . LYS B 1 92 ? 3.344 -18.703 -17.609 1 97 92 LYS B CA 1
ATOM 2261 C C . LYS B 1 92 ? 1.99 -18.844 -18.297 1 97 92 LYS B C 1
ATOM 2263 O O . LYS B 1 92 ? 1.714 -19.859 -18.938 1 97 92 LYS B O 1
ATOM 2268 N N . ALA B 1 93 ? 1.196 -17.953 -18.078 1 97.44 93 ALA B N 1
ATOM 2269 C CA . ALA B 1 93 ? -0.091 -17.906 -18.766 1 97.44 93 ALA B CA 1
ATOM 2270 C C . ALA B 1 93 ? -0.38 -16.5 -19.297 1 97.44 93 ALA B C 1
ATOM 2272 O O . ALA B 1 93 ? 0.249 -15.531 -18.859 1 97.44 93 ALA B O 1
ATOM 2273 N N . TYR B 1 94 ? -1.243 -16.422 -20.266 1 98.25 94 TYR B N 1
ATOM 2274 C CA . TYR B 1 94 ? -1.729 -15.156 -20.812 1 98.25 94 TYR B CA 1
ATOM 2275 C C . TYR B 1 94 ? -3.232 -15.016 -20.609 1 98.25 94 TYR B C 1
ATOM 2277 O O . TYR B 1 94 ? -4.012 -15.812 -21.125 1 98.25 94 TYR B O 1
ATOM 2285 N N . VAL B 1 95 ? -3.625 -14.008 -19.828 1 98.12 95 VAL B N 1
ATOM 2286 C CA . VAL B 1 95 ? -5.004 -13.914 -19.375 1 98.12 95 VAL B CA 1
ATOM 2287 C C . VAL B 1 95 ? -5.602 -12.578 -19.797 1 98.12 95 VAL B C 1
ATOM 2289 O O . VAL B 1 95 ? -4.891 -11.703 -20.297 1 98.12 95 VAL B O 1
ATOM 2292 N N . ASP B 1 96 ? -6.949 -12.5 -19.609 1 98.38 96 ASP B N 1
ATOM 2293 C CA . ASP B 1 96 ? -7.672 -11.25 -19.828 1 98.38 96 ASP B CA 1
ATOM 2294 C C . ASP B 1 96 ? -7.812 -10.461 -18.531 1 98.38 96 ASP B C 1
ATOM 2296 O O . ASP B 1 96 ? -8.148 -11.031 -17.484 1 98.38 96 ASP B O 1
ATOM 2300 N N . LEU B 1 97 ? -7.535 -9.188 -18.594 1 98.62 97 LEU B N 1
ATOM 2301 C CA . LEU B 1 97 ? -7.699 -8.297 -17.453 1 98.62 97 LEU B CA 1
ATOM 2302 C C . LEU B 1 97 ? -8.984 -7.484 -17.578 1 98.62 97 LEU B C 1
ATOM 2304 O O . LEU B 1 97 ? -9.258 -6.906 -18.625 1 98.62 97 LEU B O 1
ATOM 2308 N N . PHE B 1 98 ? -9.719 -7.5 -16.5 1 98.19 98 PHE B N 1
ATOM 2309 C CA . PHE B 1 98 ? -10.938 -6.707 -16.406 1 98.19 98 PHE B CA 1
ATOM 2310 C C . PHE B 1 98 ? -10.797 -5.613 -15.352 1 98.19 98 PHE B C 1
ATOM 2312 O O . PHE B 1 98 ? -10.016 -5.754 -14.414 1 98.19 98 PHE B O 1
ATOM 2319 N N . THR B 1 99 ? -11.492 -4.492 -15.508 1 95.12 99 THR B N 1
ATOM 2320 C CA . THR B 1 99 ? -11.445 -3.412 -14.531 1 95.12 99 THR B CA 1
ATOM 2321 C C . THR B 1 99 ? -12.82 -3.189 -13.898 1 95.12 99 THR B C 1
ATOM 2323 O O . THR B 1 99 ? -12.938 -2.494 -12.891 1 95.12 99 THR B O 1
ATOM 2326 N N . GLU B 1 100 ? -13.836 -3.768 -14.484 1 91.44 100 GLU B N 1
ATOM 2327 C CA . GLU B 1 100 ? -15.203 -3.707 -13.969 1 91.44 100 GLU B CA 1
ATOM 2328 C C . GLU B 1 100 ? -15.859 -5.082 -13.984 1 91.44 100 GLU B C 1
ATOM 2330 O O . GLU B 1 100 ? -15.844 -5.773 -15.008 1 91.44 100 GLU B O 1
ATOM 2335 N N . PRO B 1 101 ? -16.453 -5.449 -12.93 1 86.75 101 PRO B N 1
ATOM 2336 C CA . PRO B 1 101 ? -17.047 -6.785 -12.859 1 86.75 101 PRO B CA 1
ATOM 2337 C C . PRO B 1 101 ? -18.109 -7.016 -13.938 1 86.75 101 PRO B C 1
ATOM 2339 O O . PRO B 1 101 ? -18.25 -8.141 -14.422 1 86.75 101 PRO B O 1
ATOM 2342 N N . ALA B 1 102 ? -18.781 -5.949 -14.297 1 89.44 102 ALA B N 1
ATOM 2343 C CA . ALA B 1 102 ? -19.891 -6.09 -15.227 1 89.44 102 ALA B CA 1
ATOM 2344 C C . ALA B 1 102 ? -19.422 -5.965 -16.672 1 89.44 102 ALA B C 1
ATOM 2346 O O . ALA B 1 102 ? -20.203 -6.117 -17.609 1 89.44 102 ALA B O 1
ATOM 2347 N N . ALA B 1 103 ? -18.094 -5.812 -16.812 1 90.19 103 ALA B N 1
ATOM 2348 C CA . ALA B 1 103 ? -17.594 -5.613 -18.172 1 90.19 103 ALA B CA 1
ATOM 2349 C C . ALA B 1 103 ? -17.719 -6.891 -19 1 90.19 103 ALA B C 1
ATOM 2351 O O . ALA B 1 103 ? -17.406 -7.98 -18.516 1 90.19 103 ALA B O 1
ATOM 2352 N N . SER B 1 104 ? -18.234 -6.82 -20.188 1 90.75 104 SER B N 1
ATOM 2353 C CA . SER B 1 104 ? -18.391 -7.961 -21.094 1 90.75 104 SER B CA 1
ATOM 2354 C C . SER B 1 104 ? -17.109 -8.25 -21.859 1 90.75 104 SER B C 1
ATOM 2356 O O . SER B 1 104 ? -16.906 -9.367 -22.344 1 90.75 104 SER B O 1
ATOM 2358 N N . ALA B 1 105 ? -16.312 -7.27 -22.047 1 96.44 105 ALA B N 1
ATOM 2359 C CA . ALA B 1 105 ? -15.031 -7.422 -22.734 1 96.44 105 ALA B CA 1
ATOM 2360 C C . ALA B 1 105 ? -13.867 -7.043 -21.828 1 96.44 105 ALA B C 1
ATOM 2362 O O . ALA B 1 105 ? -14.008 -6.176 -20.953 1 96.44 105 ALA B O 1
ATOM 2363 N N . PRO B 1 106 ? -12.781 -7.715 -22.047 1 97.94 106 PRO B N 1
ATOM 2364 C CA . PRO B 1 106 ? -11.625 -7.371 -21.219 1 97.94 106 PRO B CA 1
ATOM 2365 C C . PRO B 1 106 ? -11.047 -5.996 -21.547 1 97.94 106 PRO B C 1
ATOM 2367 O O . PRO B 1 106 ? -11.156 -5.535 -22.688 1 97.94 106 PRO B O 1
ATOM 2370 N N . ALA B 1 107 ? -10.508 -5.312 -20.531 1 97.94 107 ALA B N 1
ATOM 2371 C CA . ALA B 1 107 ? -9.781 -4.062 -20.75 1 97.94 107 ALA B CA 1
ATOM 2372 C C . ALA B 1 107 ? -8.484 -4.305 -21.516 1 97.94 107 ALA B C 1
ATOM 2374 O O . ALA B 1 107 ? -8.094 -3.492 -22.359 1 97.94 107 ALA B O 1
ATOM 2375 N N . VAL B 1 108 ? -7.789 -5.34 -21.203 1 97.88 108 VAL B N 1
ATOM 2376 C CA . VAL B 1 108 ? -6.562 -5.758 -21.891 1 97.88 108 VAL B CA 1
ATOM 2377 C C . VAL B 1 108 ? -6.559 -7.277 -22.047 1 97.88 108 VAL B C 1
ATOM 2379 O O . VAL B 1 108 ? -6.922 -8.008 -21.125 1 97.88 108 VAL B O 1
ATOM 2382 N N . SER B 1 109 ? -6.164 -7.738 -23.219 1 98 109 SER B N 1
ATOM 2383 C CA . SER B 1 109 ? -6.031 -9.172 -23.453 1 98 109 SER B CA 1
ATOM 2384 C C . SER B 1 109 ? -4.562 -9.586 -23.531 1 98 109 SER B C 1
ATOM 2386 O O . SER B 1 109 ? -3.707 -8.773 -23.891 1 98 109 SER B O 1
ATOM 2388 N N . GLY B 1 110 ? -4.309 -10.859 -23.203 1 98 110 GLY B N 1
ATOM 2389 C CA . GLY B 1 110 ? -2.979 -11.422 -23.359 1 98 110 GLY B CA 1
ATOM 2390 C C . GLY B 1 110 ? -1.988 -10.922 -22.328 1 98 110 GLY B C 1
ATOM 2391 O O . GLY B 1 110 ? -0.826 -10.664 -22.641 1 98 110 GLY B O 1
ATOM 2392 N N . VAL B 1 111 ? -2.404 -10.703 -21.062 1 98.56 111 VAL B N 1
ATOM 2393 C CA . VAL B 1 111 ? -1.546 -10.219 -19.984 1 98.56 111 VAL B CA 1
ATOM 2394 C C . VAL B 1 111 ? -0.763 -11.391 -19.391 1 98.56 111 VAL B C 1
ATOM 2396 O O . VAL B 1 111 ? -1.352 -12.383 -18.953 1 98.56 111 VAL B O 1
ATOM 2399 N N . LEU B 1 112 ? 0.552 -11.266 -19.391 1 98.69 112 LEU B N 1
ATOM 2400 C CA . LEU B 1 112 ? 1.433 -12.305 -18.875 1 98.69 112 LEU B CA 1
ATOM 2401 C C . LEU B 1 112 ? 1.288 -12.445 -17.375 1 98.69 112 LEU B C 1
ATOM 2403 O O . LEU B 1 112 ? 1.276 -11.445 -16.641 1 98.69 112 LEU B O 1
ATOM 2407 N N . VAL B 1 113 ? 1.12 -13.648 -16.875 1 98.69 113 VAL B N 1
ATOM 2408 C CA . VAL B 1 113 ? 1.06 -13.914 -15.445 1 98.69 113 VAL B CA 1
ATOM 2409 C C . VAL B 1 113 ? 1.881 -15.156 -15.117 1 98.69 113 VAL B C 1
ATOM 2411 O O . VAL B 1 113 ? 1.929 -16.109 -15.898 1 98.69 113 VAL B O 1
ATOM 2414 N N . TYR B 1 114 ? 2.613 -15.156 -14.008 1 98.5 114 TYR B N 1
ATOM 2415 C CA . TYR B 1 114 ? 3.375 -16.297 -13.5 1 98.5 114 TYR B CA 1
ATOM 2416 C C . TYR B 1 114 ? 2.582 -17.047 -12.438 1 98.5 114 TYR B C 1
ATOM 2418 O O . TYR B 1 114 ? 2.023 -16.438 -11.523 1 98.5 114 TYR B O 1
ATOM 2426 N N . ILE B 1 115 ? 2.549 -18.359 -12.57 1 98.5 115 ILE B N 1
ATOM 2427 C CA . ILE B 1 115 ? 1.734 -19.188 -11.688 1 98.5 115 ILE B CA 1
ATOM 2428 C C . ILE B 1 115 ? 2.566 -20.359 -11.156 1 98.5 115 ILE B C 1
ATOM 2430 O O . ILE B 1 115 ? 3.285 -21 -11.922 1 98.5 115 ILE B O 1
ATOM 2434 N N . GLY B 1 116 ? 2.588 -20.516 -9.844 1 98.25 116 GLY B N 1
ATOM 2435 C CA . GLY B 1 116 ? 3.074 -21.766 -9.281 1 98.25 116 GLY B CA 1
ATOM 2436 C C . GLY B 1 116 ? 2.039 -22.875 -9.312 1 98.25 116 GLY B C 1
ATOM 2437 O O . GLY B 1 116 ? 1.059 -22.844 -8.562 1 98.25 116 GLY B O 1
ATOM 2438 N N . SER B 1 117 ? 2.232 -23.906 -10.133 1 97.44 117 SER B N 1
ATOM 2439 C CA . SER B 1 117 ? 1.248 -24.969 -10.312 1 97.44 117 SER B CA 1
ATOM 2440 C C . SER B 1 117 ? 1.341 -26 -9.195 1 97.44 117 SER B C 1
ATOM 2442 O O . SER B 1 117 ? 2.369 -26.109 -8.523 1 97.44 117 SER B O 1
ATOM 2444 N N . PRO B 1 118 ? 0.277 -26.766 -9.023 1 97.38 118 PRO B N 1
ATOM 2445 C CA . PRO B 1 118 ? 0.277 -27.781 -7.973 1 97.38 118 PRO B CA 1
ATOM 2446 C C . PRO B 1 118 ? 1.07 -29.031 -8.359 1 97.38 118 PRO B C 1
ATOM 2448 O O . PRO B 1 118 ? 1.165 -29.984 -7.566 1 97.38 118 PRO B O 1
ATOM 2451 N N . ASP B 1 119 ? 1.607 -29.078 -9.539 1 96.5 119 ASP B N 1
ATOM 2452 C CA . ASP B 1 119 ? 2.428 -30.203 -9.953 1 96.5 119 ASP B CA 1
ATOM 2453 C C . ASP B 1 119 ? 3.795 -30.172 -9.273 1 96.5 119 ASP B C 1
ATOM 2455 O O . ASP B 1 119 ? 4.715 -29.516 -9.75 1 96.5 119 ASP B O 1
ATOM 2459 N N . LYS B 1 120 ? 3.988 -30.922 -8.32 1 94.56 120 LYS B N 1
ATOM 2460 C CA . LYS B 1 120 ? 5.176 -30.875 -7.473 1 94.56 120 LYS B CA 1
ATOM 2461 C C . LYS B 1 120 ? 6.41 -31.359 -8.227 1 94.56 120 LYS B C 1
ATOM 2463 O O . LYS B 1 120 ? 7.539 -31.125 -7.797 1 94.56 120 LYS B O 1
ATOM 2468 N N . LYS B 1 121 ? 6.242 -32.094 -9.297 1 96.19 121 LYS B N 1
ATOM 2469 C CA . LYS B 1 121 ? 7.379 -32.469 -10.125 1 96.19 121 LYS B CA 1
ATOM 2470 C C . LYS B 1 121 ? 7.98 -31.266 -10.836 1 96.19 121 LYS B C 1
ATOM 2472 O O . LYS B 1 121 ? 9.195 -31.188 -11.008 1 96.19 121 LYS B O 1
ATOM 2477 N N . LEU B 1 122 ? 7.141 -30.328 -11.203 1 95.44 122 LEU B N 1
ATOM 2478 C CA . LEU B 1 122 ? 7.555 -29.125 -11.914 1 95.44 122 LEU B CA 1
ATOM 2479 C C . LEU B 1 122 ? 7.801 -27.984 -10.945 1 95.44 122 LEU B C 1
ATOM 2481 O O . LEU B 1 122 ? 8.656 -27.125 -11.195 1 95.44 122 LEU B O 1
ATOM 2485 N N . ASN B 1 123 ? 7.039 -27.922 -9.914 1 97.38 123 ASN B N 1
ATOM 2486 C CA . ASN B 1 123 ? 7.133 -26.922 -8.859 1 97.38 123 ASN B CA 1
ATOM 2487 C C . ASN B 1 123 ? 7.422 -27.562 -7.504 1 97.38 123 ASN B C 1
ATOM 2489 O O . ASN B 1 123 ? 6.508 -27.781 -6.711 1 97.38 123 ASN B O 1
ATOM 2493 N N . GLU B 1 124 ? 8.688 -27.703 -7.223 1 96.69 124 GLU B N 1
ATOM 2494 C CA . GLU B 1 124 ? 9.125 -28.406 -6.012 1 96.69 124 GLU B CA 1
ATOM 2495 C C . GLU B 1 124 ? 8.789 -27.594 -4.762 1 96.69 124 GLU B C 1
ATOM 2497 O O . GLU B 1 124 ? 8.82 -28.109 -3.648 1 96.69 124 GLU B O 1
ATOM 2502 N N . ASN B 1 125 ? 8.469 -26.344 -4.93 1 97.5 125 ASN B N 1
ATOM 2503 C CA . ASN B 1 125 ? 8.227 -25.469 -3.785 1 97.5 125 ASN B CA 1
ATOM 2504 C C . ASN B 1 125 ? 6.738 -25.406 -3.447 1 97.5 125 ASN B C 1
ATOM 2506 O O . ASN B 1 125 ? 6.348 -24.75 -2.475 1 97.5 125 ASN B O 1
ATOM 2510 N N . TYR B 1 126 ? 5.914 -26.062 -4.258 1 98.25 126 TYR B N 1
ATOM 2511 C CA . TYR B 1 126 ? 4.484 -26.016 -3.982 1 98.25 126 TYR B CA 1
ATOM 2512 C C . TYR B 1 126 ? 4.152 -26.719 -2.672 1 98.25 126 TYR B C 1
ATOM 2514 O O . TYR B 1 126 ? 4.398 -27.922 -2.525 1 98.25 126 TYR B O 1
ATOM 2522 N N . LEU B 1 127 ? 3.543 -26.031 -1.751 1 98.31 127 LEU B N 1
ATOM 2523 C CA . LEU B 1 127 ? 3.209 -26.609 -0.454 1 98.31 127 LEU B CA 1
ATOM 2524 C C . LEU B 1 127 ? 1.751 -27.062 -0.418 1 98.31 127 LEU B C 1
ATOM 2526 O O . LEU B 1 127 ? 1.401 -28 0.305 1 98.31 127 LEU B O 1
ATOM 2530 N N . GLY B 1 128 ? 0.906 -26.375 -1.12 1 98.12 128 GLY B N 1
ATOM 2531 C CA . GLY B 1 128 ? -0.473 -26.812 -1.262 1 98.12 128 GLY B CA 1
ATOM 2532 C C . GLY B 1 128 ? -1.38 -26.297 -0.16 1 98.12 128 GLY B C 1
ATOM 2533 O O . GLY B 1 128 ? -0.983 -25.438 0.626 1 98.12 128 GLY B O 1
ATOM 2534 N N . PRO B 1 129 ? -2.672 -26.797 -0.22 1 98.25 129 PRO B N 1
ATOM 2535 C CA . PRO B 1 129 ? -3.672 -26.312 0.737 1 98.25 129 PRO B CA 1
ATOM 2536 C C . PRO B 1 129 ? -3.342 -26.703 2.178 1 98.25 129 PRO B C 1
ATOM 2538 O O . PRO B 1 129 ? -2.76 -27.766 2.418 1 98.25 129 PRO B O 1
ATOM 2541 N N . ALA B 1 130 ? -3.639 -25.891 3.084 1 98.5 130 ALA B N 1
ATOM 2542 C CA . ALA B 1 130 ? -3.592 -26.094 4.531 1 98.5 130 ALA B CA 1
ATOM 2543 C C . ALA B 1 130 ? -4.605 -25.188 5.234 1 98.5 130 ALA B C 1
ATOM 2545 O O . ALA B 1 130 ? -5.188 -24.297 4.613 1 98.5 130 ALA B O 1
ATOM 2546 N N . SER B 1 131 ? -4.836 -25.469 6.508 1 98.56 131 SER B N 1
ATOM 2547 C CA . SER B 1 131 ? -5.758 -24.625 7.258 1 98.56 131 SER B CA 1
ATOM 2548 C C . SER B 1 131 ? -5.199 -23.219 7.426 1 98.56 131 SER B C 1
ATOM 2550 O O . SER B 1 131 ? -3.986 -23 7.336 1 98.56 131 SER B O 1
ATOM 2552 N N . VAL B 1 132 ? -6.121 -22.297 7.633 1 98.69 132 VAL B N 1
ATOM 2553 C CA . VAL B 1 132 ? -5.719 -20.922 7.891 1 98.69 132 VAL B CA 1
ATOM 2554 C C . VAL B 1 132 ? -4.715 -20.875 9.047 1 98.69 132 VAL B C 1
ATOM 2556 O O . VAL B 1 132 ? -3.709 -20.172 8.977 1 98.69 132 VAL B O 1
ATOM 2559 N N . GLU B 1 133 ? -4.938 -21.719 10.07 1 98.5 133 GLU B N 1
ATOM 2560 C CA . GLU B 1 133 ? -4.086 -21.75 11.25 1 98.5 133 GLU B CA 1
ATOM 2561 C C . GLU B 1 133 ? -2.689 -22.266 10.914 1 98.5 133 GLU B C 1
ATOM 2563 O O . GLU B 1 133 ? -1.689 -21.719 11.383 1 98.5 133 GLU B O 1
ATOM 2568 N N . GLU B 1 134 ? -2.633 -23.25 10.156 1 98.69 134 GLU B N 1
ATOM 2569 C CA . GLU B 1 134 ? -1.35 -23.828 9.766 1 98.69 134 GLU B CA 1
ATOM 2570 C C . GLU B 1 134 ? -0.551 -22.844 8.898 1 98.69 134 GLU B C 1
ATOM 2572 O O . GLU B 1 134 ? 0.647 -22.656 9.117 1 98.69 134 GLU B O 1
ATOM 2577 N N . ILE B 1 135 ? -1.216 -22.266 7.91 1 98.88 135 ILE B N 1
ATOM 2578 C CA . ILE B 1 135 ? -0.57 -21.297 7.031 1 98.88 135 ILE B CA 1
ATOM 2579 C C . ILE B 1 135 ? -0.081 -20.109 7.852 1 98.88 135 ILE B C 1
ATOM 2581 O O . ILE B 1 135 ? 1.067 -19.672 7.711 1 98.88 135 ILE B O 1
ATOM 2585 N N . ALA B 1 136 ? -0.953 -19.656 8.711 1 98.88 136 ALA B N 1
ATOM 2586 C CA . ALA B 1 136 ? -0.613 -18.5 9.531 1 98.88 136 ALA B CA 1
ATOM 2587 C C . ALA B 1 136 ? 0.581 -18.797 10.438 1 98.88 136 ALA B C 1
ATOM 2589 O O . ALA B 1 136 ? 1.467 -17.953 10.602 1 98.88 136 ALA B O 1
ATOM 2590 N N . SER B 1 137 ? 0.591 -19.969 11.016 1 98.56 137 SER B N 1
ATOM 2591 C CA . SER B 1 137 ? 1.692 -20.359 11.891 1 98.56 137 SER B CA 1
ATOM 2592 C C . SER B 1 137 ? 3.02 -20.375 11.141 1 98.56 137 SER B C 1
ATOM 2594 O O . SER B 1 137 ? 4.035 -19.906 11.656 1 98.56 137 SER B O 1
ATOM 2596 N N . GLN B 1 138 ? 3.014 -20.875 9.992 1 98.69 138 GLN B N 1
ATOM 2597 C CA . GLN B 1 138 ? 4.211 -20.922 9.156 1 98.69 138 GLN B CA 1
ATOM 2598 C C . GLN B 1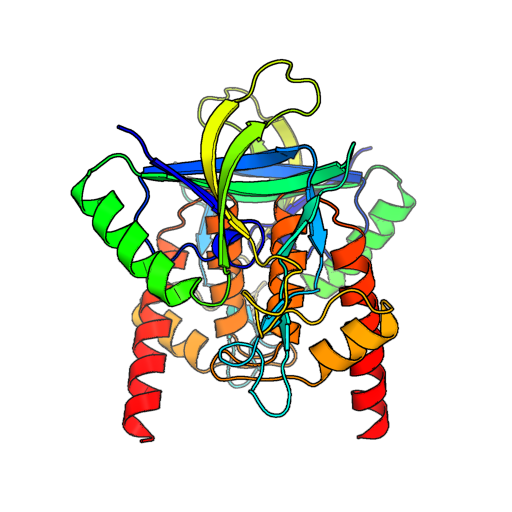 138 ? 4.672 -19.531 8.773 1 98.69 138 GLN B C 1
ATOM 2600 O O . GLN B 1 138 ? 5.859 -19.203 8.883 1 98.69 138 GLN B O 1
ATOM 2605 N N . ILE B 1 139 ? 3.768 -18.672 8.328 1 98.81 139 ILE B N 1
ATOM 2606 C CA . ILE B 1 139 ? 4.074 -17.312 7.891 1 98.81 139 ILE B CA 1
ATOM 2607 C C . ILE B 1 139 ? 4.594 -16.5 9.07 1 98.81 139 ILE B C 1
ATOM 2609 O O . ILE B 1 139 ? 5.52 -15.695 8.914 1 98.81 139 ILE B O 1
ATOM 2613 N N . ALA B 1 140 ? 4.043 -16.734 10.234 1 98.56 140 ALA B N 1
ATOM 2614 C CA . ALA B 1 140 ? 4.43 -15.984 11.422 1 98.56 140 ALA B CA 1
ATOM 2615 C C . ALA B 1 140 ? 5.875 -16.281 11.812 1 98.56 140 ALA B C 1
ATOM 2617 O O . ALA B 1 140 ? 6.551 -15.422 12.398 1 98.56 140 ALA B O 1
ATOM 2618 N N . ARG B 1 141 ? 6.426 -17.406 11.438 1 98.06 1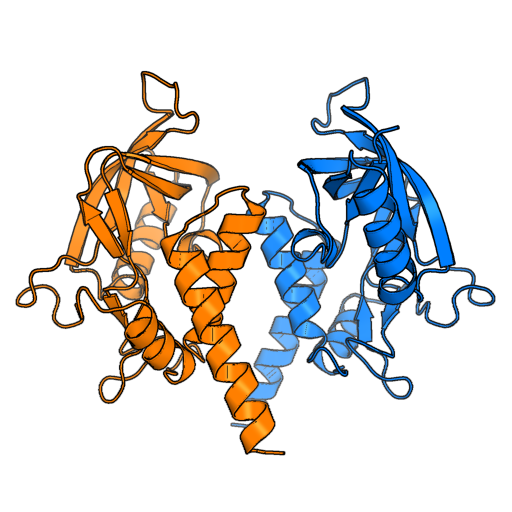41 ARG B N 1
ATOM 2619 C CA . ARG B 1 141 ? 7.703 -17.875 11.969 1 98.06 141 ARG B CA 1
ATOM 2620 C C . ARG B 1 141 ? 8.781 -17.875 10.891 1 98.06 141 ARG B C 1
ATOM 2622 O O . ARG B 1 141 ? 9.969 -17.797 11.195 1 98.06 141 ARG B O 1
ATOM 2629 N N . ALA B 1 142 ? 8.398 -17.938 9.68 1 98.62 142 ALA B N 1
ATOM 2630 C CA . ALA B 1 142 ? 9.359 -18.094 8.586 1 98.62 142 ALA B CA 1
ATOM 2631 C C . ALA B 1 142 ? 10.039 -16.766 8.258 1 98.62 142 ALA B C 1
ATOM 2633 O O . ALA B 1 142 ? 9.414 -15.695 8.352 1 98.62 142 ALA B O 1
ATOM 2634 N N . GLU B 1 143 ? 11.234 -16.859 7.914 1 98.31 143 GLU B N 1
ATOM 2635 C CA . GLU B 1 143 ? 12.055 -15.734 7.492 1 98.31 143 GLU B CA 1
ATOM 2636 C C . GLU B 1 143 ? 13.125 -16.172 6.496 1 98.31 143 GLU B C 1
ATOM 2638 O O . GLU B 1 143 ? 13.711 -17.25 6.641 1 98.31 143 GLU B O 1
ATOM 2643 N N . GLY B 1 144 ? 13.398 -15.359 5.535 1 97.31 144 GLY B N 1
ATOM 2644 C CA . GLY B 1 144 ? 14.438 -15.617 4.559 1 97.31 144 GLY B CA 1
ATOM 2645 C C . GLY B 1 144 ? 15.258 -14.383 4.215 1 97.31 144 GLY B C 1
ATOM 2646 O O . GLY B 1 144 ? 15.266 -13.414 4.973 1 97.31 144 GLY B O 1
ATOM 2647 N N . PRO B 1 145 ? 15.992 -14.453 3.135 1 94.56 145 PRO B N 1
ATOM 2648 C CA . PRO B 1 145 ? 16.891 -13.359 2.756 1 94.56 145 PRO B CA 1
ATOM 2649 C C . PRO B 1 145 ? 16.172 -12.023 2.594 1 94.56 145 PRO B C 1
ATOM 2651 O O . PRO B 1 145 ? 16.766 -10.961 2.797 1 94.56 145 PRO B O 1
ATOM 2654 N N . SER B 1 146 ? 14.828 -12.047 2.281 1 93.38 146 SER B N 1
ATOM 2655 C CA . SER B 1 146 ? 14.062 -10.82 2.062 1 93.38 146 SER B CA 1
ATOM 2656 C C . SER B 1 146 ? 13.328 -10.398 3.326 1 93.38 146 SER B C 1
ATOM 2658 O O . SER B 1 146 ? 12.484 -9.5 3.287 1 93.38 146 SER B O 1
ATOM 2660 N N . GLY B 1 147 ? 13.633 -11.156 4.438 1 94.25 147 GLY B N 1
ATOM 2661 C CA . GLY B 1 147 ? 13.039 -10.781 5.711 1 94.25 147 GLY B CA 1
ATOM 2662 C C . GLY B 1 147 ? 11.906 -11.703 6.129 1 94.25 147 GLY B C 1
ATOM 2663 O O . GLY B 1 147 ? 11.664 -12.727 5.496 1 94.25 147 GLY B O 1
ATOM 2664 N N . PRO B 1 148 ? 11.203 -11.312 7.172 1 97.31 148 PRO B N 1
ATOM 2665 C CA . PRO B 1 148 ? 10.125 -12.156 7.703 1 97.31 148 PRO B CA 1
ATOM 2666 C C . PRO B 1 148 ? 8.992 -12.367 6.699 1 97.31 148 PRO B C 1
ATOM 2668 O O . PRO B 1 148 ? 8.625 -11.438 5.973 1 97.31 148 PRO B O 1
ATOM 2671 N N . ASN B 1 149 ? 8.461 -13.547 6.719 1 98.69 149 ASN B N 1
ATOM 2672 C CA . ASN B 1 149 ? 7.348 -13.883 5.836 1 98.69 149 ASN B CA 1
ATOM 2673 C C . ASN B 1 149 ? 6.109 -13.055 6.152 1 98.69 149 ASN B C 1
ATOM 2675 O O . ASN B 1 149 ? 5.352 -12.688 5.25 1 98.69 149 ASN B O 1
ATOM 2679 N N . LYS B 1 150 ? 5.918 -12.727 7.375 1 98.38 150 LYS B N 1
ATOM 2680 C CA . LYS B 1 150 ? 4.75 -11.953 7.781 1 98.38 150 LYS B CA 1
ATOM 2681 C C . LYS B 1 150 ? 4.738 -10.578 7.109 1 98.38 150 LYS B C 1
ATOM 2683 O O . LYS B 1 150 ? 3.672 -10.023 6.852 1 98.38 150 LYS B O 1
ATOM 2688 N N . ASP B 1 151 ? 5.895 -10.031 6.859 1 95.38 151 ASP B N 1
ATOM 2689 C CA . ASP B 1 151 ? 5.969 -8.727 6.199 1 95.38 151 ASP B CA 1
ATOM 2690 C C . ASP B 1 151 ? 5.344 -8.781 4.809 1 95.38 151 ASP B C 1
ATOM 2692 O O . ASP B 1 151 ? 4.633 -7.859 4.402 1 95.38 151 ASP B O 1
ATOM 2696 N N . TYR B 1 152 ? 5.668 -9.898 4.125 1 97.44 152 TYR B N 1
ATOM 2697 C CA . TYR B 1 152 ? 5.066 -10.117 2.812 1 97.44 152 TYR B CA 1
ATOM 2698 C C . TYR B 1 152 ? 3.547 -10.141 2.902 1 97.44 152 TYR B C 1
ATOM 2700 O O . TYR B 1 152 ? 2.863 -9.477 2.123 1 97.44 152 TYR B O 1
ATOM 2708 N N . LEU B 1 153 ? 3.047 -10.875 3.826 1 98.62 153 LEU B N 1
ATOM 2709 C CA . LEU B 1 153 ? 1.608 -11.023 4.012 1 98.62 153 LEU B CA 1
ATOM 2710 C C . LEU B 1 153 ? 0.959 -9.672 4.32 1 98.62 153 LEU B C 1
ATOM 2712 O O . LEU B 1 153 ? -0.033 -9.305 3.691 1 98.62 153 LEU B O 1
ATOM 2716 N N . PHE B 1 154 ? 1.527 -8.984 5.207 1 95.69 154 PHE B N 1
ATOM 2717 C CA . PHE B 1 154 ? 0.923 -7.727 5.645 1 95.69 154 PHE B CA 1
ATOM 2718 C C . PHE B 1 154 ? 1.007 -6.676 4.543 1 95.69 154 PHE B C 1
ATOM 2720 O O . PHE B 1 154 ? 0.101 -5.852 4.395 1 95.69 154 PHE B O 1
ATOM 2727 N N . GLN B 1 155 ? 2.086 -6.699 3.795 1 95.38 155 GLN B N 1
ATOM 2728 C CA . GLN B 1 155 ? 2.199 -5.789 2.66 1 95.38 155 GLN B CA 1
ATOM 2729 C C . GLN B 1 155 ? 1.137 -6.086 1.606 1 95.38 155 GLN B C 1
ATOM 2731 O O . GLN B 1 155 ? 0.537 -5.168 1.045 1 95.38 155 GLN B O 1
ATOM 2736 N N . LEU B 1 156 ? 0.932 -7.344 1.371 1 97.5 156 LEU B N 1
ATOM 2737 C CA . LEU B 1 156 ? -0.096 -7.727 0.409 1 97.5 156 LEU B CA 1
ATOM 2738 C C . LEU B 1 156 ? -1.479 -7.312 0.897 1 97.5 156 LEU B C 1
ATOM 2740 O O . LEU B 1 156 ? -2.262 -6.73 0.14 1 97.5 156 LEU B O 1
ATOM 2744 N N . GLU B 1 157 ? -1.784 -7.594 2.115 1 96.5 157 GLU B N 1
ATOM 2745 C CA . GLU B 1 157 ? -3.061 -7.203 2.703 1 96.5 157 GLU B CA 1
ATOM 2746 C C . GLU B 1 157 ? -3.287 -5.699 2.578 1 96.5 157 GLU B C 1
ATOM 2748 O O . GLU B 1 157 ? -4.359 -5.262 2.152 1 96.5 157 GLU B O 1
ATOM 2753 N N . ASN B 1 158 ? -2.227 -4.992 2.936 1 93.06 158 ASN B N 1
ATOM 2754 C CA . ASN B 1 158 ? -2.311 -3.535 2.895 1 93.06 158 ASN B CA 1
ATOM 2755 C C . ASN B 1 158 ? -2.521 -3.027 1.471 1 93.06 158 ASN B C 1
ATOM 2757 O O . ASN B 1 158 ? -3.34 -2.137 1.24 1 93.06 158 ASN B O 1
ATOM 2761 N N . ALA B 1 159 ? -1.754 -3.51 0.536 1 95.06 159 ALA B N 1
ATOM 2762 C CA . ALA B 1 159 ? -1.859 -3.092 -0.86 1 95.06 159 ALA B CA 1
ATOM 2763 C C . ALA B 1 159 ? -3.262 -3.348 -1.405 1 95.06 159 ALA B C 1
ATOM 2765 O O . ALA B 1 159 ? -3.865 -2.467 -2.021 1 95.06 159 ALA B O 1
ATOM 2766 N N . LEU B 1 160 ? -3.773 -4.547 -1.13 1 95.56 160 LEU B N 1
ATOM 2767 C CA . LEU B 1 160 ? -5.113 -4.891 -1.595 1 95.56 160 LEU B CA 1
ATOM 2768 C C . LEU B 1 160 ? -6.16 -3.996 -0.94 1 95.56 160 LEU B C 1
ATOM 2770 O O . LEU B 1 160 ? -7.09 -3.527 -1.605 1 95.56 160 LEU B O 1
ATOM 2774 N N . GLY B 1 161 ? -5.992 -3.76 0.308 1 90.94 161 GLY B N 1
ATOM 2775 C CA . GLY B 1 161 ? -6.895 -2.859 1.013 1 90.94 161 GLY B CA 1
ATOM 2776 C C . GLY B 1 161 ? -6.887 -1.45 0.453 1 90.94 161 GLY B C 1
ATOM 2777 O O . GLY B 1 161 ? -7.945 -0.843 0.273 1 90.94 161 GLY B O 1
ATOM 2778 N N . LEU B 1 162 ? -5.688 -0.961 0.202 1 91.06 162 LEU B N 1
ATOM 2779 C CA . LEU B 1 162 ? -5.516 0.386 -0.33 1 91.06 162 LEU B CA 1
ATOM 2780 C C . LEU B 1 162 ? -6.184 0.521 -1.694 1 91.06 162 LEU B C 1
ATOM 2782 O O . LEU B 1 162 ? -6.719 1.581 -2.025 1 91.06 162 LEU B O 1
ATOM 2786 N N . LEU B 1 163 ? -6.211 -0.554 -2.387 1 90.12 163 LEU B N 1
ATOM 2787 C CA . LEU B 1 163 ? -6.781 -0.544 -3.73 1 90.12 163 LEU B CA 1
ATOM 2788 C C . LEU B 1 163 ? -8.266 -0.885 -3.693 1 90.12 163 LEU B C 1
ATOM 2790 O O . LEU B 1 163 ? -8.914 -0.959 -4.738 1 90.12 163 LEU B O 1
ATOM 2794 N N . GLY B 1 164 ? -8.844 -1.161 -2.514 1 85.31 164 GLY B N 1
ATOM 2795 C CA . GLY B 1 164 ? -10.266 -1.351 -2.322 1 85.31 164 GLY B CA 1
ATOM 2796 C C . GLY B 1 164 ? -10.719 -2.783 -2.545 1 85.31 164 GLY B C 1
ATOM 2797 O O . GLY B 1 164 ? -11.883 -3.033 -2.867 1 85.31 164 GLY B O 1
ATOM 2798 N N . CYS B 1 165 ? -9.766 -3.686 -2.475 1 87.56 165 CYS B N 1
ATOM 2799 C CA . CYS B 1 165 ? -10.07 -5.094 -2.693 1 87.56 165 CYS B CA 1
ATOM 2800 C C . CYS B 1 165 ? -9.984 -5.879 -1.39 1 87.56 165 CYS B C 1
ATOM 2802 O O . CYS B 1 165 ? -9.008 -5.766 -0.652 1 87.56 165 CYS B O 1
ATOM 2804 N N . GLU B 1 166 ? -11.078 -6.527 -1.081 1 86.25 166 GLU B N 1
ATOM 2805 C CA . GLU B 1 166 ? -11.078 -7.414 0.078 1 86.25 166 GLU B CA 1
ATOM 2806 C C . GLU B 1 166 ? -10.836 -8.859 -0.335 1 86.25 166 GLU B C 1
ATOM 2808 O O . GLU B 1 166 ? -11.656 -9.461 -1.034 1 86.25 166 GLU B O 1
ATOM 2813 N N . ASP B 1 167 ? -9.734 -9.398 -0.071 1 95.5 167 ASP B N 1
ATOM 2814 C CA . ASP B 1 167 ? -9.383 -10.797 -0.281 1 95.5 167 ASP B CA 1
ATOM 2815 C C . ASP B 1 167 ? -9.516 -11.594 1.012 1 95.5 167 ASP B C 1
ATOM 2817 O O . ASP B 1 167 ? -8.641 -11.531 1.884 1 95.5 167 ASP B O 1
ATOM 2821 N N . LYS B 1 168 ? -10.562 -12.336 1.113 1 96.12 168 LYS B N 1
ATOM 2822 C CA . LYS B 1 168 ? -10.906 -13.016 2.357 1 96.12 168 LYS B CA 1
ATOM 2823 C C . LYS B 1 168 ? -9.773 -13.938 2.805 1 96.12 168 LYS B C 1
ATOM 2825 O O . LYS B 1 168 ? -9.453 -14.008 3.994 1 96.12 168 LYS B O 1
ATOM 2830 N N . HIS B 1 169 ? -9.242 -14.688 1.854 1 98.12 169 HIS B N 1
ATOM 2831 C CA . HIS B 1 169 ? -8.156 -15.602 2.184 1 98.12 169 HIS B CA 1
ATOM 2832 C C . HIS B 1 169 ? -6.977 -14.859 2.805 1 98.12 169 HIS B C 1
ATOM 2834 O O . HIS B 1 169 ? -6.461 -15.266 3.848 1 98.12 169 HIS B O 1
ATOM 2840 N N . VAL B 1 170 ? -6.574 -13.758 2.217 1 98.5 170 VAL B N 1
ATOM 2841 C CA . VAL B 1 170 ? -5.465 -12.945 2.705 1 98.5 170 VAL B CA 1
ATOM 2842 C C . VAL B 1 170 ? -5.816 -12.367 4.074 1 98.5 170 VAL B C 1
ATOM 2844 O O . VAL B 1 170 ? -5.008 -12.43 5.004 1 98.5 170 VAL B O 1
ATOM 2847 N N . ILE B 1 171 ? -7.035 -11.859 4.219 1 97.62 171 ILE B N 1
ATOM 2848 C CA . ILE B 1 171 ? -7.484 -11.195 5.438 1 97.62 171 ILE B CA 1
ATOM 2849 C C . ILE B 1 171 ? -7.516 -12.195 6.59 1 97.62 171 ILE B C 1
ATOM 2851 O O . ILE B 1 171 ? -7.059 -11.898 7.695 1 97.62 171 ILE B O 1
ATOM 2855 N N . ASP B 1 172 ? -8.008 -13.398 6.316 1 98.56 172 ASP B N 1
ATOM 2856 C CA . ASP B 1 172 ? -8.109 -14.43 7.348 1 98.56 172 ASP B CA 1
ATOM 2857 C C . ASP B 1 172 ? -6.727 -14.844 7.848 1 98.56 172 ASP B C 1
ATOM 2859 O O . ASP B 1 172 ? -6.52 -15 9.055 1 98.56 172 ASP B O 1
ATOM 2863 N N . ILE B 1 173 ? -5.867 -15.047 6.965 1 98.81 173 ILE B N 1
ATOM 2864 C CA . ILE B 1 173 ? -4.52 -15.461 7.348 1 98.81 173 ILE B CA 1
ATOM 2865 C C . ILE B 1 173 ? -3.844 -14.336 8.133 1 98.81 173 ILE B C 1
ATOM 2867 O O . ILE B 1 173 ? -3.197 -14.594 9.156 1 98.81 173 ILE B O 1
ATOM 2871 N N . ALA B 1 174 ? -3.977 -13.086 7.648 1 98.44 174 ALA B N 1
ATOM 2872 C CA . ALA B 1 174 ? -3.371 -11.945 8.328 1 98.44 174 ALA B CA 1
ATOM 2873 C C . ALA B 1 174 ? -3.895 -11.82 9.758 1 98.44 174 ALA B C 1
ATOM 2875 O O . ALA B 1 174 ? -3.123 -11.562 10.688 1 98.44 174 ALA B O 1
ATOM 2876 N N . LYS B 1 175 ? -5.184 -11.977 9.891 1 97.81 175 LYS B N 1
ATOM 2877 C CA . LYS B 1 175 ? -5.801 -11.93 11.211 1 97.81 175 LYS B CA 1
ATOM 2878 C C . LYS B 1 175 ? -5.199 -12.984 12.133 1 97.81 175 LYS B C 1
ATOM 2880 O O . LYS B 1 175 ? -4.883 -12.695 13.289 1 97.81 175 LYS B O 1
ATOM 2885 N N . GLU B 1 176 ? -5.062 -14.156 11.617 1 98.62 176 GLU B N 1
ATOM 2886 C CA . GLU B 1 176 ? -4.527 -15.25 12.414 1 98.62 176 GLU B CA 1
ATOM 2887 C C . GLU B 1 176 ? -3.055 -15.023 12.75 1 98.62 176 GLU B C 1
ATOM 2889 O O . GLU B 1 176 ? -2.605 -15.344 13.852 1 98.62 176 GLU B O 1
ATOM 2894 N N . VAL B 1 177 ? -2.279 -14.508 11.844 1 98.56 177 VAL B N 1
ATOM 2895 C CA . VAL B 1 177 ? -0.875 -14.203 12.102 1 98.56 177 VAL B CA 1
ATOM 2896 C C . VAL B 1 177 ? -0.764 -13.164 13.219 1 98.56 177 VAL B C 1
ATOM 2898 O O . VAL B 1 177 ? 0.076 -13.297 14.117 1 98.56 177 VAL B O 1
ATOM 2901 N N . ARG B 1 178 ? -1.579 -12.109 13.18 1 96.62 178 ARG B N 1
ATOM 2902 C CA . ARG B 1 178 ? -1.574 -11.094 14.227 1 96.62 178 ARG B CA 1
ATOM 2903 C C . ARG B 1 178 ? -1.899 -11.711 15.586 1 96.62 178 ARG B C 1
ATOM 2905 O O . ARG B 1 178 ? -1.307 -11.344 16.594 1 96.62 178 ARG B O 1
ATOM 2912 N N . ARG B 1 179 ? -2.838 -12.617 15.594 1 97.06 179 ARG B N 1
ATOM 2913 C CA . ARG B 1 179 ? -3.184 -13.32 16.828 1 97.06 179 ARG B CA 1
ATOM 2914 C C . ARG B 1 179 ? -1.982 -14.086 17.375 1 97.06 179 ARG B C 1
ATOM 2916 O O . ARG B 1 179 ? -1.688 -14.008 18.562 1 97.06 179 ARG B O 1
ATOM 2923 N N . ILE B 1 180 ? -1.288 -14.742 16.562 1 97 180 ILE B N 1
ATOM 2924 C CA . ILE B 1 180 ? -0.131 -15.539 16.953 1 97 180 ILE B CA 1
ATOM 2925 C C . ILE B 1 180 ? 0.961 -14.633 17.516 1 97 180 ILE B C 1
ATOM 2927 O O . ILE B 1 180 ? 1.571 -14.945 18.547 1 97 180 ILE B O 1
ATOM 2931 N N . LEU B 1 181 ? 1.189 -13.516 16.859 1 94.75 181 LEU B N 1
ATOM 2932 C CA . LEU B 1 181 ? 2.246 -12.602 17.266 1 94.75 181 LEU B CA 1
ATOM 2933 C C . LEU B 1 181 ? 1.921 -11.953 18.609 1 94.75 181 LEU B C 1
ATOM 2935 O O . LEU B 1 181 ? 2.824 -11.641 19.375 1 94.75 181 LEU B O 1
ATOM 2939 N N . SER B 1 182 ? 0.681 -11.602 18.828 1 92.56 182 SER B N 1
ATOM 2940 C CA . SER B 1 182 ? 0.258 -11.008 20.078 1 92.56 182 SER B CA 1
ATOM 2941 C C . SER B 1 182 ? 0.431 -11.984 21.25 1 92.56 182 SER B C 1
ATOM 2943 O O . SER B 1 182 ? 0.701 -11.57 22.375 1 92.56 182 SER B O 1
ATOM 2945 N N . GLU B 1 183 ? 0.206 -13.164 21 1 88.94 183 GLU B N 1
ATOM 2946 C CA . GLU B 1 183 ? 0.384 -14.188 22.016 1 88.94 183 GLU B CA 1
ATOM 2947 C C . GLU B 1 183 ? 1.861 -14.398 22.344 1 88.94 183 GLU B C 1
ATOM 2949 O O . GLU B 1 183 ? 2.219 -14.68 23.484 1 88.94 183 GLU B O 1
ATOM 2954 N N . ASP B 1 184 ? 2.705 -14.281 21.438 1 79.12 184 ASP B N 1
ATOM 2955 C CA . ASP B 1 184 ? 4.141 -14.438 21.641 1 79.12 184 ASP B CA 1
ATOM 2956 C C . ASP B 1 184 ? 4.715 -13.266 22.438 1 79.12 184 ASP B C 1
ATOM 2958 O O . ASP B 1 184 ? 5.68 -13.422 23.188 1 79.12 184 ASP B O 1
ATOM 2962 N N . GLU B 1 185 ? 4.254 -12.031 22.141 1 65.31 185 GLU B N 1
ATOM 2963 C CA . GLU B 1 185 ? 4.703 -10.859 22.891 1 65.31 185 GLU B CA 1
ATOM 2964 C C . GLU B 1 185 ? 4.316 -10.961 24.359 1 65.31 185 GLU B C 1
ATOM 2966 O O . GLU B 1 185 ? 5.055 -10.5 25.234 1 65.31 185 GLU B O 1
ATOM 2971 N N . VAL B 1 186 ? 3.201 -11.57 24.625 1 59.22 186 VAL B N 1
ATOM 2972 C CA . VAL B 1 186 ? 2.77 -11.734 26.016 1 59.22 186 VAL B CA 1
ATOM 2973 C C . VAL B 1 186 ? 3.604 -12.82 26.688 1 59.22 186 VAL B C 1
ATOM 2975 O O . VAL B 1 186 ? 3.861 -12.758 27.891 1 59.22 186 VAL B O 1
ATOM 2978 N N . THR B 1 187 ? 3.984 -13.891 25.984 1 51.16 187 THR B N 1
ATOM 2979 C CA . THR B 1 187 ? 4.73 -14.969 26.625 1 51.16 187 THR B CA 1
ATOM 2980 C C . THR B 1 187 ? 6.16 -14.523 26.922 1 51.16 187 THR B C 1
ATOM 2982 O O . THR B 1 187 ? 6.832 -15.125 27.766 1 51.16 187 THR B O 1
ATOM 2985 N N . ILE B 1 188 ? 6.613 -13.57 26.188 1 45.75 188 ILE B N 1
ATOM 2986 C CA . ILE B 1 188 ? 7.965 -13.117 26.484 1 45.75 188 ILE B CA 1
ATOM 2987 C C . ILE B 1 188 ? 7.93 -12.094 27.609 1 45.75 188 ILE B C 1
ATOM 2989 O O . ILE B 1 188 ? 8.969 -11.719 28.156 1 45.75 188 ILE B O 1
ATOM 2993 N N . SER B 1 189 ? 6.883 -11.336 27.812 1 32.91 189 SER B N 1
ATOM 2994 C CA . SER B 1 189 ? 6.898 -10.43 28.953 1 32.91 189 SER B CA 1
ATOM 2995 C C . SER B 1 189 ? 6.703 -11.18 30.266 1 32.91 189 SER B C 1
ATOM 2997 O O . SER B 1 189 ? 5.918 -12.133 30.328 1 32.91 189 SER B O 1
#

Sequence (378 aa):
MVMWVFGYGSLIWKPGFNYDDRLFGFIKGYRRVFYQGSTDHRGTPEFPGRTVTLEPAEGENCWGMAYKITKEEDQEVALTYLEVREKQYDQKAYVDLFTEPAASAPAVSGVLVYIGSPDKKLNENYLGPASVEEIASQIARAEGPSGPNKDYLFQLENALGLLGCEDKHVIDIAKEVRRILSEDEVTISMVMWVFGYGSLIWKPGFNYDDRLFGFIKGYRRVFYQGSTDHRGTPEFPGRTVTLEPAEGENCWGMAYKITKEEDQEVALTYLEVREKQYDQKAYVDLFTEPAASAPAVSGVLVYIGSPDKKLNENYLGPASVEEIASQIARAEGPSGPNKDYLFQLENALGLLGCEDKHVIDIAKEVRRILSEDEVTIS